Protein AF-A0A7C3EQV1-F1 (afdb_monomer)

Sequence (296 aa):
ASYGNNALTVLRRDPGSGRLTPEQLWLDENEGGSVSGLVRPTAVAASPDGRHVFVTSGGSSSLVHFRRDPHTGELAPGETFLDGGSPALALEGAIAVSVSPDGRDVYALAMNGVTHFRIGEDAALTFADVLAGPAVIGAGEAAGPTDITVVPQGSAVVLTRGGDDTVVLLERMPRTGSLRFVQSISTDEEEFATLAGAAAVAVEPSGRWVYVALQFGDGVAVLRRWPSCAADCNEDGSVTVDELVTAVNALLSDRPQPGCWQADRDGDNRITVDEVVFGVRMALFGCVEAANEPSL

Nearest PDB structures (foldseek):
  3hfq-assembly2_B  TM=8.446E-01  e=2.156E-09  Lactiplantibacillus plantarum
  6nau-assembly3_C  TM=4.970E-01  e=6.606E-11  Klebsiella pneumoniae subsp. pneumoniae
  1ri6-assembly1_A  TM=4.874E-01  e=6.250E-11  Escherichia coli
  8qca-assembly1_C  TM=6.267E-01  e=4.368E-07  Saccharomyces cerevisiae
  5lj5-assembly1_v  TM=2.809E-01  e=9.553E-04  Saccharomyces cerevisiae

pLDDT: mean 85.75, std 13.37, range [34.5, 98.62]

Foldseek 3Di:
DDQVQLKDWDWDADPPPRDTDTDDIAHDVVNVGDFHQSHRWAEWDAFLLRQKIWIAHQVQLKIWIWGADNVPRDTDGDDMDGAPDVVHFQSHRWHEKEAALVRFWIWIDHLFWTWIWGQDPVRDIGTQDTGGDCQGNHDDSQQAKAYKYQQLVNQKIWTHGQSQLKIWIWGADPPRRDIDTQHIDADDPDDDFGSHRQHYWDADNQNQWIWTDHPVRNDIDIDGDWPLAQQPQVPPQAQDPVSLVVLVVQQVVQARDNTGVSLVGRNPRHHDPVSSVVNVLCNVQNSRRSVPDDDD

Structure (mmCIF, N/CA/C/O backbone):
data_AF-A0A7C3EQV1-F1
#
_entry.id   AF-A0A7C3EQV1-F1
#
loop_
_atom_site.group_PDB
_atom_site.id
_atom_site.type_symbol
_atom_site.label_atom_id
_atom_site.label_alt_id
_atom_site.label_comp_id
_atom_s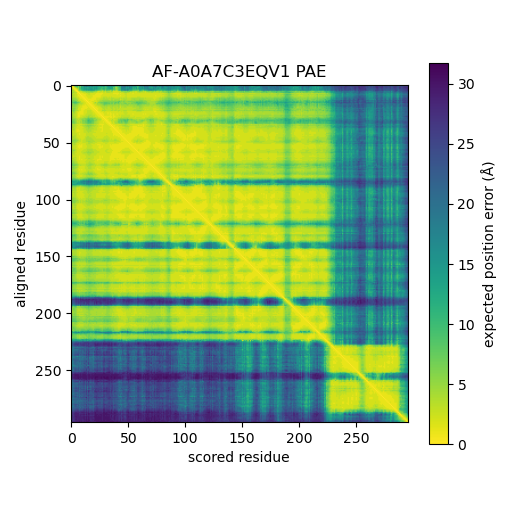ite.label_asym_id
_atom_site.label_entity_id
_atom_site.label_seq_id
_atom_site.pdbx_PDB_ins_code
_atom_site.Cartn_x
_atom_site.Cartn_y
_atom_site.Cartn_z
_atom_site.occupancy
_atom_site.B_iso_or_equiv
_atom_site.auth_seq_id
_atom_site.auth_comp_id
_atom_site.auth_asym_id
_atom_site.auth_atom_id
_atom_site.pdbx_PDB_model_num
ATOM 1 N N . ALA A 1 1 ? 7.267 -10.472 -7.082 1.00 55.03 1 ALA A N 1
ATOM 2 C CA . ALA A 1 1 ? 8.648 -9.959 -7.001 1.00 55.03 1 ALA A CA 1
ATOM 3 C C . ALA A 1 1 ? 9.584 -11.092 -6.591 1.00 55.03 1 ALA A C 1
ATOM 5 O O . ALA A 1 1 ? 9.212 -11.882 -5.732 1.00 55.03 1 ALA A O 1
ATOM 6 N N . SER A 1 2 ? 10.746 -11.229 -7.229 1.00 73.06 2 SER A N 1
ATOM 7 C CA . SER A 1 2 ? 11.767 -12.216 -6.870 1.00 73.06 2 SER A CA 1
ATOM 8 C C . SER A 1 2 ? 12.940 -11.499 -6.209 1.00 73.06 2 SER A C 1
ATOM 10 O O . SER A 1 2 ? 13.809 -10.959 -6.890 1.00 73.06 2 SER A O 1
ATOM 12 N N . TYR A 1 3 ? 12.943 -11.496 -4.875 1.00 57.81 3 TYR A N 1
ATOM 13 C CA . TYR A 1 3 ? 13.940 -10.809 -4.052 1.00 57.81 3 TYR A CA 1
ATOM 14 C C . TYR A 1 3 ? 15.387 -11.220 -4.382 1.00 57.81 3 TYR A C 1
ATOM 16 O O . TYR A 1 3 ? 16.270 -10.374 -4.428 1.00 57.81 3 TYR A O 1
ATOM 24 N N . GLY A 1 4 ? 15.628 -12.510 -4.645 1.00 64.88 4 GLY A N 1
ATOM 25 C CA . GLY A 1 4 ? 16.969 -13.045 -4.915 1.00 64.88 4 GLY A CA 1
ATOM 26 C C . GLY A 1 4 ? 17.469 -12.883 -6.353 1.00 64.88 4 GLY A C 1
ATOM 27 O O . GLY A 1 4 ? 18.655 -13.072 -6.582 1.00 64.88 4 GLY A O 1
ATOM 28 N N . ASN A 1 5 ? 16.591 -12.546 -7.306 1.00 75.12 5 ASN A N 1
ATOM 29 C CA . ASN A 1 5 ? 16.942 -12.415 -8.728 1.00 75.12 5 ASN A CA 1
ATOM 30 C C . ASN A 1 5 ? 16.783 -10.980 -9.255 1.00 75.12 5 ASN A C 1
ATOM 32 O O . ASN A 1 5 ? 16.834 -10.789 -10.465 1.00 75.12 5 ASN A O 1
ATOM 36 N N . ASN A 1 6 ? 16.529 -9.999 -8.376 1.00 90.12 6 ASN A N 1
ATOM 37 C CA . ASN A 1 6 ? 16.314 -8.593 -8.747 1.00 90.12 6 ASN A CA 1
ATOM 38 C C . ASN A 1 6 ? 15.297 -8.441 -9.898 1.00 90.12 6 ASN A C 1
ATOM 40 O O . ASN A 1 6 ? 15.573 -7.821 -10.925 1.00 90.12 6 ASN A O 1
ATOM 44 N N . ALA A 1 7 ? 14.140 -9.110 -9.760 1.00 91.94 7 ALA A N 1
ATOM 45 C CA . ALA A 1 7 ? 13.224 -9.321 -10.879 1.00 91.94 7 ALA A CA 1
ATOM 46 C C . ALA A 1 7 ? 11.732 -9.248 -10.531 1.00 91.94 7 ALA A C 1
ATOM 48 O O . ALA A 1 7 ? 11.290 -9.654 -9.449 1.00 91.94 7 ALA A O 1
ATOM 49 N N . LEU A 1 8 ? 10.924 -8.861 -11.519 1.00 94.88 8 LEU A N 1
ATOM 50 C CA . LEU A 1 8 ? 9.481 -9.087 -11.558 1.00 94.88 8 LEU A CA 1
ATOM 51 C C . LEU A 1 8 ? 9.157 -10.167 -12.599 1.00 94.88 8 LEU A C 1
ATOM 53 O O . LEU A 1 8 ? 9.404 -10.000 -13.791 1.00 94.88 8 LEU A O 1
ATOM 57 N N . THR A 1 9 ? 8.569 -11.276 -12.153 1.00 94.50 9 THR A N 1
ATOM 58 C CA . THR A 1 9 ? 8.083 -12.350 -13.031 1.00 94.50 9 THR A CA 1
ATOM 59 C C . THR A 1 9 ? 6.565 -12.289 -13.127 1.00 94.50 9 THR A C 1
ATOM 61 O O . THR A 1 9 ? 5.883 -12.302 -12.102 1.00 94.50 9 THR A O 1
ATOM 64 N N . VAL A 1 10 ? 6.042 -12.265 -14.351 1.00 94.56 10 VAL A N 1
ATOM 65 C CA . VAL A 1 10 ? 4.606 -12.333 -14.643 1.00 94.56 10 VAL A CA 1
ATOM 66 C C . VAL A 1 10 ? 4.248 -13.778 -14.964 1.00 94.56 10 VAL A C 1
ATOM 68 O O . VAL A 1 10 ? 4.883 -14.411 -15.810 1.00 94.56 10 VAL A O 1
ATOM 71 N N . LEU A 1 11 ? 3.244 -14.307 -14.266 1.00 94.12 11 LEU A N 1
ATOM 72 C CA . LEU A 1 11 ? 2.732 -15.659 -14.464 1.00 94.12 11 LEU A CA 1
ATOM 73 C C . LEU A 1 11 ? 1.289 -15.584 -14.965 1.00 94.12 11 LEU A C 1
ATOM 75 O O . LEU A 1 11 ? 0.434 -14.986 -14.312 1.00 94.12 11 LEU A O 1
ATOM 79 N N . ARG A 1 12 ? 0.996 -16.261 -16.074 1.00 92.94 12 ARG A N 1
ATOM 80 C CA . ARG A 1 12 ? -0.366 -16.442 -16.573 1.00 92.94 12 ARG A CA 1
ATOM 81 C C . ARG A 1 12 ? -1.047 -17.582 -15.836 1.00 92.94 12 ARG A C 1
ATOM 83 O O . ARG A 1 12 ? -0.487 -18.674 -15.747 1.00 92.94 12 ARG A O 1
ATOM 90 N N . ARG A 1 13 ? -2.272 -17.356 -15.360 1.00 94.31 13 ARG A N 1
ATOM 91 C CA . ARG A 1 13 ? -3.119 -18.391 -14.753 1.00 94.31 13 ARG A CA 1
ATOM 92 C C . ARG A 1 13 ? -4.109 -18.935 -15.776 1.00 94.31 13 ARG A C 1
ATOM 94 O O . ARG A 1 13 ? -4.916 -18.183 -16.312 1.00 94.31 13 ARG A O 1
ATOM 101 N N . ASP A 1 14 ? -4.092 -20.243 -16.007 1.00 93.00 14 ASP A N 1
ATOM 102 C CA . ASP A 1 14 ? -5.151 -20.911 -16.762 1.00 93.00 14 ASP A CA 1
ATOM 103 C C . ASP A 1 14 ? -6.477 -20.845 -15.975 1.00 93.00 14 ASP A C 1
ATOM 105 O O . ASP A 1 14 ? -6.508 -21.270 -14.814 1.00 93.00 14 ASP A O 1
ATOM 109 N N . PRO A 1 15 ? -7.572 -20.310 -16.542 1.00 91.94 15 PRO A N 1
ATOM 110 C CA . PRO A 1 15 ? -8.812 -20.121 -15.793 1.00 91.94 15 PRO A CA 1
ATOM 111 C C . PRO A 1 15 ? -9.521 -21.440 -15.460 1.00 91.94 15 PRO A C 1
ATOM 113 O O . PRO A 1 15 ? -10.199 -21.504 -14.438 1.00 91.94 15 PRO A O 1
ATOM 116 N N . GLY A 1 16 ? -9.350 -22.489 -16.274 1.00 95.94 16 GLY A N 1
ATOM 117 C CA . GLY A 1 16 ? -10.006 -23.781 -16.068 1.00 95.94 16 GLY A CA 1
ATOM 118 C C . GLY A 1 16 ? -9.276 -24.669 -15.063 1.00 95.94 16 GLY A C 1
ATOM 119 O O . GLY A 1 16 ? -9.904 -25.282 -14.204 1.00 95.94 16 GLY A O 1
ATOM 120 N N . SER A 1 17 ? -7.946 -24.730 -15.144 1.00 95.69 17 SER A N 1
ATOM 121 C CA . SER A 1 17 ? -7.121 -25.622 -14.327 1.00 95.69 17 SER A CA 1
ATOM 122 C C . SER A 1 17 ? -6.378 -24.916 -13.190 1.00 95.69 17 SER A C 1
ATOM 124 O O . SER A 1 17 ? -5.772 -25.586 -12.358 1.00 95.69 17 SER A O 1
ATOM 126 N N . GLY A 1 18 ? -6.313 -23.581 -13.193 1.00 94.50 18 GLY A N 1
ATOM 127 C CA . GLY A 1 18 ? -5.536 -22.788 -12.235 1.00 94.50 18 GLY A CA 1
ATOM 128 C C . GLY A 1 18 ? -4.015 -22.905 -12.376 1.00 94.50 18 GLY A C 1
ATOM 129 O O . GLY A 1 18 ? -3.291 -22.420 -11.509 1.00 94.50 18 GLY A O 1
ATOM 130 N N . ARG A 1 19 ? -3.509 -23.546 -13.441 1.00 95.81 19 ARG A N 1
ATOM 131 C CA . ARG A 1 19 ? -2.064 -23.741 -13.645 1.00 95.81 19 ARG A CA 1
ATOM 132 C C . ARG A 1 19 ? -1.397 -22.409 -13.973 1.00 95.81 19 ARG A C 1
ATOM 134 O O . ARG A 1 19 ? -1.947 -21.630 -14.745 1.00 95.81 19 ARG A O 1
ATOM 141 N N . LEU A 1 20 ? -0.209 -22.188 -13.417 1.00 95.94 20 LEU A N 1
ATOM 142 C CA . LEU A 1 20 ? 0.600 -20.998 -13.671 1.00 95.94 20 LEU A CA 1
ATOM 143 C C . LEU A 1 20 ? 1.686 -21.295 -14.709 1.00 95.94 20 LEU A C 1
ATOM 145 O O . LEU A 1 20 ? 2.367 -22.319 -14.617 1.00 95.94 20 LEU A O 1
ATOM 149 N N . THR A 1 21 ? 1.865 -20.397 -15.674 1.00 94.38 21 THR A N 1
ATOM 150 C CA . THR A 1 21 ? 2.957 -20.450 -16.659 1.00 94.38 21 THR A CA 1
ATOM 151 C C . THR A 1 21 ? 3.657 -19.098 -16.743 1.00 94.38 21 THR A C 1
ATOM 153 O O . THR A 1 21 ? 2.951 -18.095 -16.838 1.00 94.38 21 THR A O 1
ATOM 156 N N . PRO A 1 22 ? 5.000 -19.034 -16.743 1.00 93.38 22 PRO A N 1
ATOM 157 C CA . PRO A 1 22 ? 5.713 -17.777 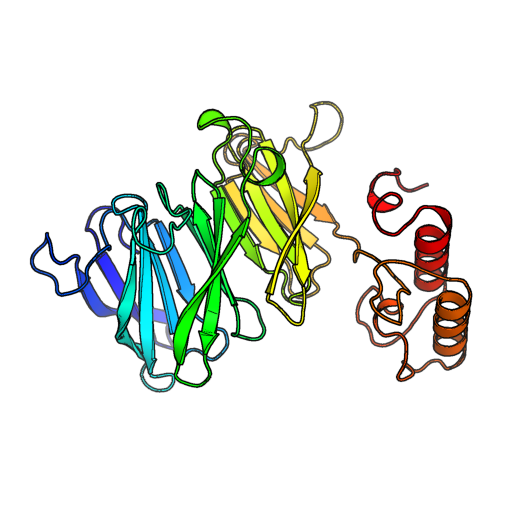-16.958 1.00 93.38 22 PRO A CA 1
ATOM 158 C C . PRO A 1 22 ? 5.341 -17.128 -18.292 1.00 93.38 22 PRO A C 1
ATOM 160 O O . PRO A 1 22 ? 5.230 -17.822 -19.301 1.00 93.38 22 PRO A O 1
ATOM 163 N N . GLU A 1 23 ? 5.151 -15.811 -18.277 1.00 94.38 23 GLU A 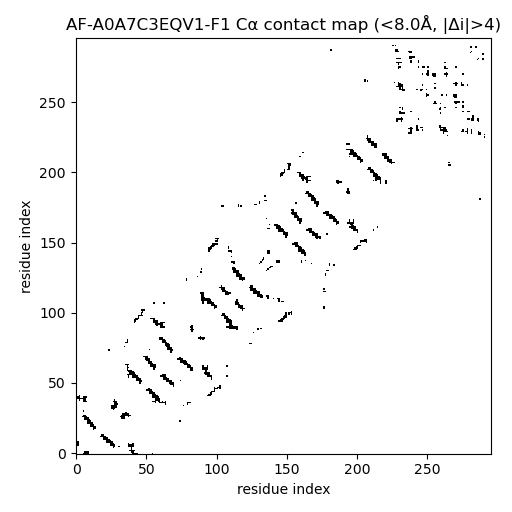N 1
ATOM 164 C CA . GLU A 1 23 ? 4.728 -15.015 -19.436 1.00 94.38 23 GLU A CA 1
ATOM 165 C C . GLU A 1 23 ? 5.689 -13.854 -19.718 1.00 94.38 23 GLU A C 1
ATOM 167 O O . GLU A 1 23 ? 6.107 -13.675 -20.858 1.00 94.38 23 GLU A O 1
ATOM 172 N N . GLN A 1 24 ? 6.122 -13.120 -18.686 1.00 95.19 24 GLN A N 1
ATOM 173 C CA . GLN A 1 24 ? 7.144 -12.074 -18.812 1.00 95.19 24 GLN A CA 1
ATOM 174 C C . GLN A 1 24 ? 8.146 -12.130 -17.655 1.00 95.19 24 GLN A C 1
ATOM 176 O O . GLN A 1 24 ? 7.829 -12.578 -16.549 1.00 95.19 24 GLN A O 1
ATOM 181 N N . LEU A 1 25 ? 9.357 -11.635 -17.909 1.00 94.44 25 LEU A N 1
ATOM 182 C CA . LEU A 1 25 ? 10.407 -11.445 -16.915 1.00 94.44 25 LEU A CA 1
ATOM 183 C C . LEU A 1 25 ? 11.027 -10.061 -17.109 1.00 94.44 25 LEU A C 1
ATOM 185 O O . LEU A 1 25 ? 11.555 -9.769 -18.178 1.00 94.44 25 LEU A O 1
ATOM 189 N N . TRP A 1 26 ? 10.988 -9.246 -16.061 1.00 95.69 26 TRP A N 1
ATOM 190 C CA . TRP A 1 26 ? 11.648 -7.946 -15.995 1.00 95.69 26 TRP A CA 1
ATOM 191 C C . TRP A 1 26 ? 12.783 -8.022 -14.982 1.00 95.69 26 TRP A C 1
ATOM 193 O O . TRP A 1 26 ? 12.541 -8.369 -13.827 1.00 95.69 26 TRP A O 1
ATOM 203 N N . LEU A 1 27 ? 14.002 -7.731 -15.430 1.00 94.69 27 LEU A N 1
ATOM 204 C CA . LEU A 1 27 ? 15.216 -7.728 -14.614 1.00 94.69 27 LEU A CA 1
ATOM 205 C C . LEU A 1 27 ? 15.675 -6.291 -14.360 1.00 94.69 27 LEU A C 1
ATOM 207 O O . LEU A 1 27 ? 15.436 -5.409 -15.194 1.00 94.69 27 LEU A O 1
ATOM 211 N N . ASP A 1 28 ? 16.368 -6.091 -13.242 1.00 95.25 28 ASP A N 1
ATOM 212 C CA . ASP A 1 28 ? 17.102 -4.857 -12.978 1.00 95.25 28 ASP A CA 1
ATOM 213 C C . ASP A 1 28 ? 18.170 -4.590 -14.056 1.00 95.25 28 ASP A C 1
ATOM 215 O O . ASP A 1 28 ? 18.795 -5.514 -14.585 1.00 95.25 28 ASP A O 1
ATOM 219 N N . GLU A 1 29 ? 18.393 -3.321 -14.385 1.00 92.81 29 GLU A N 1
ATOM 220 C CA . GLU A 1 29 ? 19.369 -2.891 -15.390 1.00 92.81 29 GLU A CA 1
ATOM 221 C C . GLU A 1 29 ? 20.805 -3.333 -15.067 1.00 92.81 29 GLU A C 1
ATOM 223 O O . GLU A 1 29 ? 21.567 -3.665 -15.978 1.00 92.81 29 GLU A O 1
ATOM 228 N N . ASN A 1 30 ? 21.164 -3.434 -13.782 1.00 89.50 30 ASN A N 1
ATOM 229 C CA . ASN A 1 30 ? 22.493 -3.882 -13.362 1.00 89.50 30 ASN A CA 1
ATOM 230 C C . ASN A 1 30 ? 22.704 -5.393 -13.559 1.00 89.50 30 ASN A C 1
ATOM 232 O O . ASN A 1 30 ? 23.842 -5.856 -13.576 1.00 89.50 30 ASN A O 1
ATOM 236 N N . GLU A 1 31 ? 21.623 -6.149 -13.767 1.00 88.38 31 GLU A N 1
ATOM 237 C CA . GLU A 1 31 ? 21.623 -7.584 -14.086 1.00 88.38 31 GLU A CA 1
ATOM 238 C C . GLU A 1 31 ? 21.415 -7.832 -15.596 1.00 88.38 31 GLU A C 1
ATOM 240 O O . GLU A 1 31 ? 21.035 -8.924 -16.023 1.00 88.38 31 GLU A O 1
ATOM 245 N N . GLY A 1 32 ? 21.631 -6.808 -16.434 1.00 87.50 32 GLY A N 1
ATOM 246 C CA . GLY A 1 32 ? 21.421 -6.878 -17.884 1.00 87.50 32 GLY A CA 1
ATOM 247 C C . GLY A 1 32 ? 19.954 -6.764 -18.314 1.00 87.50 32 GLY A C 1
ATOM 248 O O . GLY A 1 32 ? 19.624 -7.080 -19.459 1.00 87.50 32 GLY A O 1
ATOM 249 N N . GLY A 1 33 ? 19.075 -6.339 -17.403 1.00 90.44 33 GLY A N 1
ATOM 250 C CA . GLY A 1 33 ? 17.682 -6.016 -17.676 1.00 90.44 33 GLY A CA 1
ATOM 251 C C . GLY A 1 33 ? 17.472 -4.629 -18.278 1.00 90.44 33 GLY A C 1
ATOM 252 O O . GLY A 1 33 ? 18.402 -3.959 -18.719 1.00 90.44 33 GLY A O 1
ATOM 253 N N . SER A 1 34 ? 16.214 -4.193 -18.300 1.00 91.44 34 SER A N 1
ATOM 254 C CA . SER A 1 34 ? 15.802 -2.906 -18.881 1.00 91.44 34 SER A CA 1
ATOM 255 C C . SER A 1 34 ? 15.011 -2.031 -17.910 1.00 91.44 34 SER A C 1
ATOM 257 O O . SER A 1 34 ? 14.342 -1.095 -18.342 1.00 91.44 34 SER A O 1
ATOM 259 N N . VAL A 1 35 ? 14.999 -2.382 -16.625 1.00 95.00 35 VAL A N 1
ATOM 260 C CA . VAL A 1 35 ? 14.238 -1.668 -15.599 1.00 95.00 35 VAL A CA 1
ATOM 261 C C . VAL A 1 35 ? 15.203 -1.197 -14.530 1.00 95.00 35 VAL A C 1
ATOM 263 O O . VAL A 1 35 ? 15.935 -1.997 -13.965 1.00 95.00 35 VAL A O 1
ATOM 266 N N . SER A 1 36 ? 15.200 0.098 -14.244 1.00 94.06 36 SER A N 1
ATOM 267 C CA . SER A 1 36 ? 15.979 0.649 -13.138 1.00 94.06 36 SER A CA 1
ATOM 268 C C . SER A 1 36 ? 15.223 0.481 -11.819 1.00 94.06 36 SER A C 1
ATOM 270 O O . SER A 1 36 ? 13.996 0.628 -11.780 1.00 94.06 36 SER A O 1
ATOM 272 N N . GLY A 1 37 ? 15.949 0.216 -10.733 1.00 93.50 37 GLY A N 1
ATOM 273 C CA . GLY A 1 37 ? 15.411 0.240 -9.373 1.00 93.50 37 GLY A CA 1
ATOM 274 C C . GLY A 1 37 ? 14.706 -1.045 -8.934 1.00 93.50 37 GLY A C 1
ATOM 275 O O . GLY A 1 37 ? 13.835 -0.988 -8.069 1.00 93.50 37 GLY A O 1
ATOM 276 N N . LEU A 1 38 ? 15.046 -2.201 -9.503 1.00 95.25 38 LEU A N 1
ATOM 277 C CA . LEU A 1 38 ? 14.508 -3.514 -9.124 1.00 95.25 38 LEU A CA 1
ATOM 278 C C . LEU A 1 38 ? 15.480 -4.346 -8.272 1.00 95.25 38 LEU A C 1
ATOM 280 O O . LEU A 1 38 ? 15.361 -5.571 -8.229 1.00 95.25 38 LEU A O 1
ATOM 284 N N . VAL A 1 39 ? 16.427 -3.733 -7.555 1.00 95.06 39 VAL A N 1
ATOM 285 C CA . VAL A 1 39 ? 17.319 -4.489 -6.661 1.00 95.06 39 VAL A CA 1
ATOM 286 C C . VAL A 1 39 ? 16.580 -4.877 -5.380 1.00 95.06 39 VAL A C 1
ATOM 288 O O . VAL A 1 39 ? 16.146 -4.014 -4.615 1.00 95.06 39 VAL A O 1
ATOM 291 N N . ARG A 1 40 ? 16.487 -6.187 -5.111 1.00 94.81 40 ARG A N 1
ATOM 292 C CA . ARG A 1 40 ? 15.771 -6.782 -3.965 1.00 94.81 40 ARG A CA 1
ATOM 293 C C . ARG A 1 40 ? 14.317 -6.281 -3.856 1.00 94.81 40 ARG A C 1
ATOM 295 O O . ARG A 1 40 ? 13.977 -5.610 -2.877 1.00 94.81 40 ARG A O 1
ATOM 302 N N . PRO A 1 41 ? 13.450 -6.591 -4.838 1.00 96.50 41 PRO A N 1
ATOM 303 C CA . PRO A 1 41 ? 12.058 -6.161 -4.820 1.00 96.50 41 PRO A CA 1
ATOM 304 C C . PRO A 1 41 ? 11.307 -6.844 -3.665 1.00 96.50 41 PRO A C 1
ATOM 306 O O . PRO A 1 41 ? 11.464 -8.051 -3.452 1.00 96.50 41 PRO A O 1
ATOM 309 N N . THR A 1 42 ? 10.521 -6.073 -2.915 1.00 96.31 42 THR A N 1
ATOM 310 C CA . THR A 1 42 ? 9.914 -6.454 -1.626 1.00 96.31 42 THR A CA 1
ATOM 311 C C . THR A 1 42 ? 8.416 -6.723 -1.737 1.00 96.31 42 THR A C 1
ATOM 313 O O . THR A 1 42 ? 7.965 -7.779 -1.297 1.00 96.31 42 THR A O 1
ATOM 316 N N . ALA A 1 43 ? 7.658 -5.853 -2.408 1.00 97.19 43 ALA A N 1
ATOM 317 C CA . ALA A 1 43 ? 6.213 -6.006 -2.583 1.00 97.19 43 ALA A CA 1
ATOM 318 C C . ALA A 1 43 ? 5.757 -5.673 -4.008 1.00 97.19 43 ALA A C 1
ATOM 320 O O . ALA A 1 43 ? 6.488 -5.079 -4.801 1.00 97.19 43 ALA A O 1
ATOM 321 N N . VAL A 1 44 ? 4.539 -6.104 -4.349 1.00 97.69 44 VAL A N 1
ATOM 322 C CA . VAL A 1 44 ? 3.878 -5.784 -5.617 1.00 97.69 44 VAL A CA 1
ATOM 323 C C . VAL A 1 44 ? 2.395 -5.512 -5.380 1.00 97.69 44 VAL A C 1
ATOM 325 O O . VAL A 1 44 ? 1.738 -6.285 -4.689 1.00 97.69 44 VAL A O 1
ATOM 328 N N . ALA A 1 45 ? 1.862 -4.455 -5.990 1.00 97.69 45 ALA A N 1
ATOM 329 C CA . ALA A 1 45 ? 0.436 -4.138 -5.977 1.00 97.69 45 ALA A CA 1
ATOM 330 C C . ALA A 1 45 ? -0.052 -3.792 -7.386 1.00 97.69 45 ALA A C 1
ATOM 332 O O . ALA A 1 45 ? 0.682 -3.196 -8.170 1.00 97.69 45 ALA A O 1
ATOM 333 N N . ALA A 1 46 ? -1.290 -4.160 -7.709 1.00 96.81 46 ALA A N 1
ATOM 334 C CA . ALA A 1 46 ? -1.953 -3.756 -8.946 1.00 96.81 46 ALA A CA 1
ATOM 335 C C . ALA A 1 46 ? -3.039 -2.720 -8.641 1.00 96.81 46 ALA A C 1
ATOM 337 O O . ALA A 1 46 ? -3.675 -2.787 -7.589 1.00 96.81 46 ALA A O 1
ATOM 338 N N . SER A 1 47 ? -3.269 -1.782 -9.558 1.00 95.69 47 SER A N 1
ATOM 339 C CA . SER A 1 47 ? -4.398 -0.858 -9.444 1.00 95.69 47 SER A CA 1
ATOM 340 C C . SER A 1 47 ? -5.742 -1.583 -9.631 1.00 95.69 47 SER A C 1
ATOM 342 O O . SER A 1 47 ? -5.808 -2.572 -10.370 1.00 95.69 47 SER A O 1
ATOM 344 N N . PRO A 1 48 ? -6.837 -1.089 -9.019 1.00 93.94 48 PRO A N 1
ATOM 345 C CA . PRO A 1 48 ? -8.166 -1.702 -9.138 1.00 93.94 48 PRO A CA 1
ATOM 346 C C . PRO A 1 48 ? -8.695 -1.808 -10.575 1.00 93.94 48 PRO A C 1
ATOM 348 O O . PRO A 1 48 ? -9.406 -2.753 -10.910 1.00 93.94 48 PRO A O 1
ATOM 351 N N . ASP A 1 49 ? -8.327 -0.866 -11.443 1.00 93.12 49 ASP A N 1
ATOM 352 C CA . ASP A 1 49 ? -8.685 -0.874 -12.866 1.00 93.12 49 ASP A CA 1
ATOM 353 C C . ASP A 1 49 ? -7.849 -1.863 -13.708 1.00 93.12 49 ASP A C 1
ATOM 355 O O . ASP A 1 49 ? -8.089 -2.030 -14.906 1.00 93.12 49 ASP A O 1
ATOM 359 N N . GLY A 1 50 ? -6.864 -2.525 -13.091 1.00 93.88 50 GLY A N 1
ATOM 360 C CA . GLY A 1 50 ? -5.986 -3.502 -13.723 1.00 93.88 50 GLY A CA 1
ATOM 361 C C . GLY A 1 50 ? -4.989 -2.910 -14.720 1.00 93.88 50 GLY A C 1
ATOM 362 O O . GLY A 1 50 ? -4.422 -3.681 -15.503 1.00 93.88 50 GLY A O 1
ATOM 363 N N . ARG A 1 51 ? -4.787 -1.584 -14.713 1.00 94.81 51 ARG A N 1
ATOM 364 C CA . ARG A 1 51 ? -3.939 -0.853 -15.671 1.00 94.81 51 ARG A CA 1
ATOM 365 C C . ARG A 1 51 ? -2.542 -0.513 -15.171 1.00 94.81 51 ARG A C 1
ATOM 367 O O . ARG A 1 51 ? -1.696 -0.133 -15.977 1.00 94.81 51 ARG A O 1
ATOM 374 N N . HIS A 1 52 ? -2.280 -0.666 -13.881 1.00 95.94 52 HIS A N 1
ATOM 375 C CA . HIS A 1 52 ? -1.005 -0.316 -13.270 1.00 95.94 52 HIS A CA 1
ATOM 376 C C . HIS A 1 52 ? -0.522 -1.434 -12.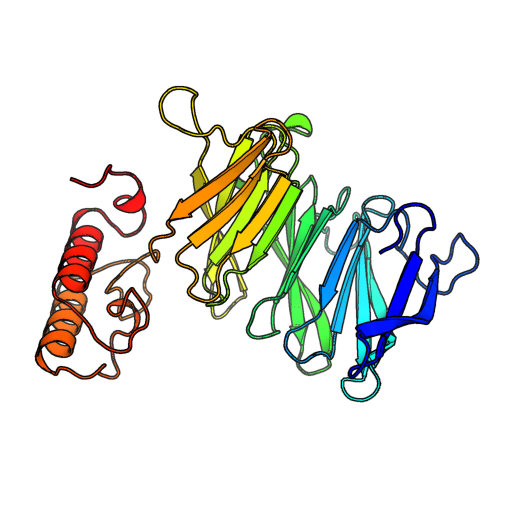352 1.00 95.94 52 HIS A C 1
ATOM 378 O O . HIS A 1 52 ? -1.318 -2.110 -11.698 1.00 95.94 52 HIS A O 1
ATOM 384 N N . VAL A 1 53 ? 0.794 -1.616 -12.294 1.00 97.38 53 VAL A N 1
ATOM 385 C CA . VAL A 1 53 ? 1.477 -2.475 -11.328 1.00 97.38 53 VAL A CA 1
ATOM 386 C C . VAL A 1 53 ? 2.624 -1.689 -10.710 1.00 97.38 53 VAL A C 1
ATOM 388 O O . VAL A 1 53 ? 3.412 -1.071 -11.417 1.00 97.38 53 VAL A O 1
ATOM 391 N N . PHE A 1 54 ? 2.727 -1.735 -9.390 1.00 98.00 54 PHE A N 1
ATOM 392 C CA . PHE A 1 54 ? 3.732 -1.033 -8.604 1.00 98.00 54 PHE A CA 1
ATOM 393 C C . PHE A 1 54 ? 4.581 -2.041 -7.847 1.00 98.00 54 PHE A C 1
ATOM 395 O O . PHE A 1 54 ? 4.049 -3.007 -7.301 1.00 98.00 54 PHE A O 1
ATOM 402 N N . VAL A 1 55 ? 5.891 -1.822 -7.812 1.00 98.19 55 VAL A N 1
ATOM 403 C CA . VAL A 1 55 ? 6.855 -2.683 -7.125 1.00 98.19 55 VAL A CA 1
ATOM 404 C C . VAL A 1 55 ? 7.732 -1.822 -6.237 1.00 98.19 55 VAL A C 1
ATOM 406 O O . VAL A 1 55 ? 8.395 -0.915 -6.730 1.00 98.19 55 VAL A O 1
ATOM 409 N N . THR A 1 56 ? 7.761 -2.107 -4.941 1.00 98.06 56 THR A N 1
ATOM 410 C CA . THR A 1 56 ? 8.778 -1.537 -4.051 1.00 98.06 56 THR A CA 1
ATOM 411 C C . THR A 1 56 ? 10.026 -2.396 -4.079 1.00 98.06 56 THR A C 1
ATOM 413 O O . THR A 1 56 ? 9.933 -3.625 -4.152 1.00 98.06 56 THR A O 1
ATOM 416 N N . SER A 1 57 ? 11.193 -1.762 -3.986 1.00 97.06 57 SER A N 1
ATOM 417 C CA . SER A 1 57 ? 12.459 -2.481 -3.874 1.00 97.06 57 SER A CA 1
ATOM 418 C C . SER A 1 57 ? 13.326 -1.904 -2.772 1.00 97.06 57 SER A C 1
ATOM 420 O O . SER A 1 57 ? 13.773 -0.761 -2.844 1.00 97.06 57 SER A O 1
ATOM 422 N N . GLY A 1 58 ? 13.603 -2.722 -1.758 1.00 95.19 58 GLY A N 1
ATOM 423 C CA . GLY A 1 58 ? 14.362 -2.289 -0.590 1.00 95.19 58 GLY A CA 1
ATOM 424 C C . GLY A 1 58 ? 15.860 -2.155 -0.857 1.00 95.19 58 GLY A C 1
ATOM 425 O O . GLY A 1 58 ? 16.533 -1.381 -0.191 1.00 95.19 58 GLY A O 1
ATOM 426 N N . GLY A 1 59 ? 16.406 -2.878 -1.840 1.00 94.31 59 GLY A N 1
ATOM 427 C CA . GLY A 1 59 ? 17.824 -2.770 -2.197 1.00 94.31 59 GLY A CA 1
ATOM 428 C C . GLY A 1 59 ? 18.159 -1.499 -2.976 1.00 94.31 59 GLY A C 1
ATOM 429 O O . GLY A 1 59 ? 19.254 -0.968 -2.818 1.00 94.31 59 GLY A O 1
ATOM 430 N N . SER A 1 60 ? 17.221 -1.012 -3.790 1.00 95.25 60 SER A N 1
ATOM 431 C CA . SER A 1 60 ? 17.345 0.250 -4.533 1.00 95.25 60 SER A CA 1
ATOM 432 C C . SER A 1 60 ? 16.675 1.440 -3.843 1.00 95.25 60 SER A C 1
ATOM 434 O O . SER A 1 60 ? 16.760 2.541 -4.380 1.00 95.25 60 SER A O 1
ATOM 436 N N . SER A 1 61 ? 15.993 1.232 -2.709 1.00 96.31 61 SER A N 1
ATOM 437 C CA . SER A 1 61 ? 15.147 2.238 -2.050 1.00 96.31 61 SER A CA 1
ATOM 438 C C . SER A 1 61 ? 14.200 2.923 -3.044 1.00 96.31 61 SER A C 1
ATOM 440 O O . SER A 1 61 ? 14.305 4.121 -3.309 1.00 96.31 61 SER A O 1
ATOM 442 N N . SER A 1 62 ? 13.329 2.137 -3.683 1.00 96.69 62 SER A N 1
ATOM 443 C CA . SER A 1 62 ? 12.598 2.575 -4.877 1.00 96.69 62 SER A CA 1
ATOM 444 C C . SER A 1 62 ? 11.131 2.147 -4.929 1.00 96.69 62 SER A C 1
ATOM 446 O O . SER A 1 62 ? 10.712 1.180 -4.286 1.00 96.69 62 SER A O 1
ATOM 448 N N . LEU A 1 63 ? 10.373 2.852 -5.774 1.00 97.56 63 LEU A N 1
ATOM 449 C CA . LEU A 1 63 ? 9.064 2.455 -6.289 1.00 97.56 63 LEU A CA 1
ATOM 450 C C . LEU A 1 63 ? 9.124 2.420 -7.824 1.00 97.56 63 LEU A C 1
ATOM 452 O O . LEU A 1 63 ? 9.353 3.443 -8.466 1.00 97.56 63 LEU A O 1
ATOM 456 N N . VAL A 1 64 ? 8.902 1.249 -8.412 1.00 96.75 64 VAL A N 1
ATOM 457 C CA . VAL A 1 64 ? 8.887 1.020 -9.863 1.00 96.75 64 VAL A CA 1
ATOM 458 C C . VAL A 1 64 ? 7.449 0.842 -10.337 1.00 96.75 64 VAL A C 1
ATOM 460 O O . VAL A 1 64 ? 6.722 -0.008 -9.820 1.00 96.75 64 VAL A O 1
ATOM 463 N N . HIS A 1 65 ? 7.044 1.615 -11.339 1.00 96.75 65 HIS A N 1
ATOM 464 C CA . HIS A 1 65 ? 5.734 1.535 -11.973 1.00 96.75 65 HIS A CA 1
ATOM 465 C C . HIS A 1 65 ? 5.815 0.797 -13.318 1.00 96.75 65 HIS A C 1
ATOM 467 O O . HIS A 1 65 ? 6.709 1.012 -14.136 1.00 96.75 65 HIS A O 1
ATOM 473 N N . PHE A 1 66 ? 4.832 -0.061 -13.563 1.00 96.44 66 PHE A N 1
ATOM 474 C CA . PHE A 1 66 ? 4.556 -0.692 -14.843 1.00 96.44 66 PHE A CA 1
ATOM 475 C C . PHE A 1 66 ? 3.133 -0.365 -15.275 1.00 96.44 66 PHE A C 1
ATOM 477 O O . PHE A 1 66 ? 2.183 -0.547 -14.513 1.00 96.44 66 PHE A O 1
ATOM 484 N N . ARG A 1 67 ? 2.976 0.004 -16.543 1.00 95.62 67 ARG A N 1
ATOM 485 C CA . ARG A 1 67 ? 1.668 0.004 -17.198 1.00 95.62 67 ARG A CA 1
ATOM 486 C C . ARG A 1 67 ? 1.296 -1.429 -17.538 1.00 95.62 67 ARG A C 1
ATOM 488 O O . ARG A 1 67 ? 2.147 -2.199 -17.976 1.00 95.62 67 ARG A O 1
ATOM 495 N N . ARG A 1 68 ? 0.029 -1.769 -17.366 1.00 95.38 68 ARG A N 1
ATOM 496 C CA . ARG A 1 68 ? -0.537 -3.083 -17.645 1.00 95.38 68 ARG A CA 1
ATOM 497 C C . ARG A 1 68 ? -1.645 -2.949 -18.676 1.00 95.38 68 ARG A C 1
ATOM 499 O O . ARG A 1 68 ? -2.558 -2.144 -18.512 1.00 95.38 68 ARG A O 1
ATOM 506 N N . ASP A 1 69 ? -1.595 -3.762 -19.720 1.00 94.50 69 ASP A N 1
ATOM 507 C CA . ASP A 1 69 ? -2.741 -3.915 -20.608 1.00 94.50 69 ASP A CA 1
ATOM 508 C C . ASP A 1 69 ? -3.845 -4.693 -19.859 1.00 94.50 69 ASP A C 1
ATOM 510 O O . ASP A 1 69 ? -3.611 -5.822 -19.418 1.00 94.50 69 ASP A O 1
ATOM 514 N N . PRO A 1 70 ? -5.052 -4.130 -19.670 1.00 91.12 70 PRO A N 1
ATOM 515 C CA . PRO A 1 70 ? -6.100 -4.797 -18.902 1.00 91.12 70 PRO A CA 1
ATOM 516 C C . PRO A 1 70 ? -6.699 -6.019 -19.621 1.00 91.12 70 PRO A C 1
ATOM 518 O O . PRO A 1 70 ? -7.305 -6.862 -18.960 1.00 91.12 70 PRO A O 1
ATOM 521 N N . HIS A 1 71 ? -6.526 -6.139 -20.941 1.00 90.44 71 HIS A N 1
ATOM 522 C CA . HIS A 1 71 ? -7.031 -7.247 -21.753 1.00 90.44 71 HIS A CA 1
ATOM 523 C C . HIS A 1 71 ? -6.035 -8.402 -21.831 1.00 90.44 71 HIS A C 1
ATOM 525 O O . HIS A 1 71 ? -6.437 -9.557 -21.698 1.00 90.44 71 HIS A O 1
ATOM 531 N N . THR A 1 72 ? -4.753 -8.109 -22.063 1.00 92.00 72 THR A N 1
ATOM 532 C CA . THR A 1 72 ? -3.718 -9.149 -22.215 1.00 92.00 72 THR A CA 1
ATOM 533 C C . THR A 1 72 ? -3.003 -9.449 -20.903 1.00 92.00 72 THR A C 1
ATOM 535 O O . THR A 1 72 ? -2.561 -10.570 -20.680 1.00 92.00 72 THR A O 1
ATOM 538 N N . GLY A 1 73 ? -2.932 -8.470 -20.001 1.00 92.38 73 GLY A N 1
ATOM 539 C CA . GLY A 1 73 ? -2.147 -8.535 -18.776 1.00 92.38 73 GLY A CA 1
ATOM 540 C C . GLY A 1 73 ? -0.663 -8.242 -18.960 1.00 92.38 73 GLY A C 1
ATOM 541 O O . GLY A 1 73 ? 0.065 -8.284 -17.967 1.00 92.38 73 GLY A O 1
ATOM 542 N N . GLU A 1 74 ? -0.229 -7.922 -20.181 1.00 95.31 74 GLU A N 1
ATOM 543 C CA . GLU A 1 74 ? 1.159 -7.581 -20.477 1.00 95.31 74 GLU A CA 1
ATOM 544 C C . GLU A 1 74 ? 1.576 -6.302 -19.752 1.00 95.31 74 GLU A C 1
ATOM 546 O O . GLU A 1 74 ? 0.851 -5.305 -19.730 1.00 95.31 74 GLU A O 1
ATOM 551 N N . LEU A 1 75 ? 2.770 -6.336 -19.168 1.00 96.88 75 LEU A N 1
ATOM 552 C CA . LEU A 1 75 ? 3.403 -5.198 -18.521 1.00 96.88 75 LEU A CA 1
ATOM 553 C C . LEU A 1 75 ? 4.347 -4.478 -19.482 1.00 96.88 75 LEU A C 1
ATOM 555 O O . LEU A 1 75 ? 5.046 -5.119 -20.267 1.00 96.88 75 LEU A O 1
ATOM 559 N N . ALA A 1 76 ? 4.416 -3.158 -19.349 1.00 95.00 76 ALA A N 1
ATOM 560 C CA . ALA A 1 76 ? 5.410 -2.290 -19.963 1.00 95.00 76 ALA A CA 1
ATOM 561 C C . ALA A 1 76 ? 5.986 -1.340 -18.895 1.00 95.00 76 ALA A C 1
ATOM 563 O O . ALA A 1 76 ? 5.202 -0.770 -18.129 1.00 95.00 76 ALA A O 1
ATOM 564 N N . PRO A 1 77 ? 7.315 -1.131 -18.831 1.00 94.25 77 PRO A N 1
ATOM 565 C CA . PRO A 1 77 ? 7.920 -0.228 -17.857 1.00 94.25 77 PRO A CA 1
ATOM 566 C C . PRO A 1 77 ? 7.359 1.194 -17.974 1.00 94.25 77 PRO A C 1
ATOM 568 O O . PRO A 1 77 ? 7.141 1.701 -19.082 1.00 94.25 77 PRO A O 1
ATOM 571 N N . GLY A 1 78 ? 7.097 1.802 -16.822 1.00 92.00 78 GLY A N 1
ATOM 572 C CA . GLY A 1 78 ? 6.754 3.209 -16.656 1.00 92.00 78 GLY A CA 1
ATOM 573 C C . GLY A 1 78 ? 7.869 3.941 -15.912 1.00 92.00 78 GLY A C 1
ATOM 574 O O . GLY A 1 78 ? 9.051 3.751 -16.194 1.00 92.00 78 GLY A O 1
ATOM 575 N N . GLU A 1 79 ? 7.480 4.797 -14.977 1.00 93.06 79 GLU A N 1
ATOM 576 C CA . GLU A 1 79 ? 8.379 5.589 -14.146 1.00 93.06 79 GLU A CA 1
ATOM 577 C C . GLU A 1 79 ? 9.023 4.760 -13.021 1.00 93.06 79 GLU A C 1
ATOM 579 O O . GLU A 1 79 ? 8.402 3.872 -12.435 1.00 93.06 79 GLU A O 1
ATOM 584 N N . THR A 1 80 ? 10.257 5.112 -12.661 1.00 94.62 80 THR A N 1
ATOM 585 C CA . THR A 1 80 ? 10.929 4.636 -11.444 1.00 94.62 80 THR A CA 1
ATOM 586 C C . THR A 1 80 ? 11.218 5.831 -10.547 1.00 94.62 80 THR A C 1
ATOM 588 O O . THR A 1 80 ? 11.771 6.835 -10.998 1.00 94.62 80 THR A O 1
ATOM 591 N N . PHE A 1 81 ? 10.894 5.698 -9.266 1.00 95.31 81 PHE A N 1
ATOM 592 C CA . PHE A 1 81 ? 11.178 6.677 -8.225 1.00 95.31 81 PHE A CA 1
ATOM 593 C C . PHE A 1 81 ? 12.219 6.103 -7.268 1.00 95.31 81 PHE A C 1
ATOM 595 O O . PHE A 1 81 ? 12.062 4.976 -6.801 1.00 95.31 81 PHE A O 1
ATOM 602 N N . LEU A 1 82 ? 13.279 6.864 -6.994 1.00 93.88 82 LEU A N 1
ATOM 603 C CA . LEU A 1 82 ? 14.398 6.469 -6.135 1.00 93.88 82 LEU A CA 1
ATOM 604 C C . LEU A 1 82 ? 14.503 7.417 -4.940 1.00 93.88 82 LEU A C 1
ATOM 606 O O . LEU A 1 82 ? 14.293 8.626 -5.082 1.00 93.88 82 LEU A O 1
ATOM 610 N N . ASP A 1 83 ? 14.875 6.875 -3.786 1.00 89.44 83 ASP A N 1
ATOM 611 C CA . ASP A 1 83 ?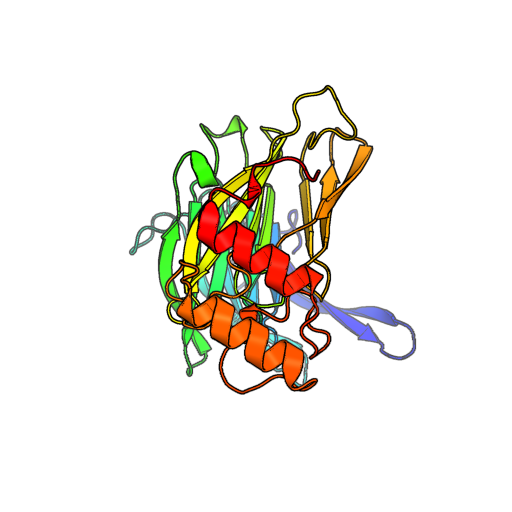 15.242 7.672 -2.622 1.00 89.44 83 ASP A CA 1
ATOM 612 C C . ASP A 1 83 ? 16.466 8.565 -2.908 1.00 89.44 83 ASP A C 1
ATOM 614 O O . ASP A 1 83 ? 17.332 8.231 -3.720 1.00 89.44 83 ASP A O 1
ATOM 618 N N . GLY A 1 84 ? 16.522 9.738 -2.276 1.00 77.94 84 GLY A N 1
ATOM 619 C CA . GLY A 1 84 ? 17.553 10.753 -2.541 1.00 77.94 84 GLY A CA 1
ATOM 620 C C . GLY A 1 84 ? 17.400 11.513 -3.869 1.00 77.94 84 GLY A C 1
ATOM 621 O O . GLY A 1 84 ? 18.269 12.315 -4.222 1.00 77.94 84 GLY A O 1
ATOM 622 N N . GLY A 1 85 ? 16.304 11.289 -4.602 1.00 73.50 85 GLY A N 1
ATOM 623 C CA . GLY A 1 85 ? 15.905 12.101 -5.749 1.00 73.50 85 GLY A CA 1
ATOM 624 C C . GLY A 1 85 ? 15.444 13.519 -5.376 1.00 73.50 85 GLY A C 1
ATOM 625 O O . GLY A 1 85 ? 15.502 13.952 -4.225 1.00 73.50 85 GLY A O 1
ATOM 626 N N . SER A 1 86 ? 14.972 14.260 -6.380 1.00 66.56 86 SER A N 1
ATOM 627 C CA . SER A 1 86 ? 14.251 15.524 -6.194 1.00 66.56 86 SER A CA 1
ATOM 628 C C . SER A 1 86 ? 12.858 15.379 -6.815 1.00 66.56 86 SER A C 1
ATOM 630 O O . SER A 1 86 ? 12.781 15.174 -8.030 1.00 66.56 86 SER A O 1
ATOM 632 N N . PRO A 1 87 ? 11.764 15.461 -6.033 1.00 79.19 87 PRO A N 1
ATOM 633 C CA . PRO A 1 87 ? 11.711 15.766 -4.598 1.00 79.19 87 PRO A CA 1
ATOM 634 C C . PRO A 1 87 ? 12.328 14.662 -3.727 1.00 79.19 87 PRO A C 1
ATOM 636 O O . PRO A 1 87 ? 12.460 13.524 -4.169 1.00 79.19 87 PRO A O 1
ATOM 639 N N . ALA A 1 88 ? 12.704 15.012 -2.493 1.00 83.94 88 ALA A N 1
ATOM 640 C CA . ALA A 1 88 ? 13.170 14.036 -1.513 1.00 83.94 88 ALA A CA 1
ATOM 641 C C . ALA A 1 88 ? 12.002 13.120 -1.126 1.00 83.94 88 ALA A C 1
ATOM 643 O O . ALA A 1 88 ? 11.004 13.582 -0.569 1.00 83.94 88 ALA A O 1
ATOM 644 N N . LEU A 1 89 ? 12.123 11.841 -1.467 1.00 92.31 89 LEU A N 1
ATOM 645 C CA . LEU A 1 89 ? 11.143 10.808 -1.148 1.00 92.31 89 LEU A CA 1
ATOM 646 C C . LEU A 1 89 ? 11.516 10.147 0.185 1.00 92.31 89 LEU A C 1
ATOM 648 O O . LEU A 1 89 ? 12.654 10.246 0.626 1.00 92.31 89 LEU A O 1
ATOM 652 N N . ALA A 1 90 ? 10.568 9.473 0.830 1.00 94.31 90 ALA A N 1
ATOM 653 C CA . ALA A 1 90 ? 10.844 8.602 1.971 1.00 94.31 90 ALA A CA 1
ATOM 654 C C . ALA A 1 90 ? 10.690 7.151 1.507 1.00 94.31 90 ALA A C 1
ATOM 656 O O . ALA A 1 90 ? 9.640 6.534 1.694 1.00 94.31 90 ALA A O 1
ATOM 657 N N . LEU A 1 91 ? 11.704 6.661 0.789 1.00 96.31 91 LEU A N 1
ATOM 658 C CA . LEU A 1 91 ? 11.721 5.322 0.188 1.00 96.31 91 LEU A CA 1
ATOM 659 C C . LEU A 1 91 ? 12.870 4.447 0.708 1.00 96.31 91 LEU A C 1
ATOM 661 O O . LEU A 1 91 ? 13.144 3.394 0.129 1.00 96.31 91 LEU A O 1
ATOM 665 N N . GLU A 1 92 ? 13.525 4.846 1.799 1.00 94.62 92 GLU A N 1
ATOM 666 C CA . GLU A 1 92 ? 14.666 4.119 2.355 1.00 94.62 92 GLU A CA 1
ATOM 667 C C . GLU A 1 92 ? 14.268 2.688 2.714 1.00 94.62 92 GLU A C 1
ATOM 669 O O . GLU A 1 92 ? 13.422 2.446 3.581 1.00 94.62 92 GLU A O 1
ATOM 674 N N . GLY A 1 93 ? 14.865 1.721 2.017 1.00 94.00 93 GLY A N 1
ATOM 675 C CA . GLY A 1 93 ? 14.564 0.316 2.241 1.00 94.00 93 GLY A CA 1
ATOM 676 C C . GLY A 1 93 ? 13.117 -0.071 1.926 1.00 94.00 93 GLY A C 1
ATOM 677 O O . GLY A 1 93 ? 12.637 -1.010 2.547 1.00 94.00 93 GLY A O 1
ATOM 678 N N . ALA A 1 94 ? 12.436 0.619 0.997 1.00 96.81 94 ALA A N 1
ATOM 679 C CA . ALA A 1 94 ? 11.028 0.418 0.620 1.00 96.81 94 ALA A CA 1
ATOM 680 C C . ALA A 1 94 ? 10.519 -1.037 0.751 1.00 96.81 94 ALA A C 1
ATOM 682 O O . ALA A 1 94 ? 11.094 -1.984 0.202 1.00 96.81 94 ALA A O 1
ATOM 683 N N . ILE A 1 95 ? 9.406 -1.207 1.466 1.00 96.25 95 ILE A N 1
ATOM 684 C CA . ILE A 1 95 ? 8.972 -2.483 2.059 1.00 96.25 95 ILE A CA 1
ATOM 685 C C . ILE A 1 95 ? 7.663 -2.968 1.456 1.00 96.25 95 ILE A C 1
ATOM 687 O O . ILE A 1 95 ? 7.586 -4.101 0.987 1.00 96.25 95 ILE A O 1
ATOM 691 N N . ALA A 1 96 ? 6.648 -2.110 1.460 1.00 97.94 96 ALA A N 1
ATOM 692 C CA . ALA A 1 96 ? 5.294 -2.466 1.067 1.00 97.94 96 ALA A CA 1
ATOM 693 C C . ALA A 1 96 ? 4.661 -1.354 0.232 1.00 97.94 96 ALA A C 1
ATOM 695 O O . ALA A 1 96 ? 5.066 -0.193 0.302 1.00 97.94 96 ALA A O 1
ATOM 696 N N . VAL A 1 97 ? 3.657 -1.708 -0.566 1.00 98.56 97 VAL A N 1
ATOM 697 C CA . VAL A 1 97 ? 2.909 -0.755 -1.386 1.00 98.56 97 VAL A CA 1
ATOM 698 C C . VAL A 1 97 ? 1.431 -1.100 -1.391 1.00 98.56 97 VAL A C 1
ATOM 700 O O . VAL A 1 97 ? 1.061 -2.264 -1.535 1.00 98.56 97 VAL A O 1
ATOM 703 N N . SER A 1 98 ? 0.585 -0.079 -1.279 1.00 98.38 98 SER A N 1
ATOM 704 C CA . SER A 1 98 ? -0.865 -0.223 -1.367 1.00 98.38 98 SER A CA 1
ATOM 705 C C . SER A 1 98 ? -1.465 0.844 -2.277 1.00 98.38 98 SER A C 1
ATOM 707 O O . SER A 1 98 ? -1.025 1.994 -2.271 1.00 98.38 98 SER A O 1
ATOM 709 N N . VAL A 1 99 ? -2.461 0.456 -3.073 1.00 98.06 99 VAL A N 1
ATOM 710 C CA . VAL A 1 99 ? -3.179 1.344 -3.998 1.00 98.06 99 VAL A CA 1
ATOM 711 C C . VAL A 1 99 ? -4.575 1.588 -3.445 1.00 98.06 99 VAL A C 1
ATOM 713 O O . VAL A 1 99 ? -5.231 0.657 -2.974 1.00 98.06 99 VAL A O 1
ATOM 716 N N . SER A 1 100 ? -5.041 2.831 -3.497 1.00 95.62 100 SER A N 1
ATOM 717 C CA . SER A 1 100 ? -6.380 3.177 -3.042 1.00 95.62 100 SER A CA 1
ATOM 718 C C . SER A 1 100 ? -7.468 2.497 -3.895 1.00 95.62 100 SER A C 1
ATOM 720 O O . SER A 1 100 ? -7.287 2.306 -5.101 1.00 95.62 100 SER A O 1
ATOM 722 N N . PRO A 1 101 ? -8.635 2.162 -3.310 1.00 91.88 101 PRO A N 1
ATOM 723 C CA . PRO A 1 101 ? -9.744 1.520 -4.028 1.00 91.88 101 PRO A CA 1
ATOM 724 C C . PRO A 1 101 ? -10.299 2.334 -5.206 1.00 91.88 101 PRO A C 1
ATOM 726 O O . PRO A 1 101 ? -10.806 1.764 -6.169 1.00 91.88 101 PRO A O 1
ATOM 729 N N . ASP A 1 102 ? -10.188 3.664 -5.145 1.00 88.81 102 ASP A N 1
ATOM 730 C CA . ASP A 1 102 ? -10.561 4.577 -6.233 1.00 88.81 102 ASP A CA 1
ATOM 731 C C . ASP A 1 102 ? -9.523 4.624 -7.374 1.00 88.81 102 ASP A C 1
ATOM 733 O O . ASP A 1 102 ? -9.767 5.272 -8.391 1.00 88.81 102 ASP A O 1
ATOM 737 N N . GLY A 1 103 ? -8.378 3.947 -7.218 1.00 92.56 103 GLY A N 1
ATOM 738 C CA . GLY A 1 103 ? -7.295 3.891 -8.196 1.00 92.56 103 GLY A CA 1
ATOM 739 C C . GLY A 1 103 ? -6.543 5.208 -8.385 1.00 92.56 103 GLY A C 1
ATOM 740 O O . GLY A 1 103 ? -5.875 5.366 -9.402 1.00 92.56 103 GLY A O 1
ATOM 741 N N . ARG A 1 104 ? -6.664 6.164 -7.455 1.00 93.44 104 ARG A N 1
ATOM 742 C CA . ARG A 1 104 ? -6.082 7.510 -7.594 1.00 93.44 104 ARG A CA 1
ATOM 743 C C . ARG A 1 104 ? -4.793 7.722 -6.826 1.00 93.44 104 ARG A C 1
ATOM 745 O O . ARG A 1 104 ? -4.049 8.630 -7.178 1.00 93.44 104 ARG A O 1
ATOM 752 N N . ASP A 1 105 ? -4.532 6.935 -5.791 1.00 97.00 105 ASP A N 1
ATOM 753 C CA . ASP A 1 105 ? -3.429 7.169 -4.869 1.00 97.00 105 ASP A CA 1
ATOM 754 C C . ASP A 1 105 ? -2.661 5.873 -4.577 1.00 97.00 105 ASP A C 1
ATOM 756 O O . ASP A 1 105 ? -3.233 4.787 -4.474 1.00 97.00 105 ASP A O 1
ATOM 760 N N . VAL A 1 106 ? -1.342 5.994 -4.449 1.00 98.19 106 VAL A N 1
ATOM 761 C CA . VAL A 1 106 ? -0.414 4.898 -4.153 1.00 98.19 106 VAL A CA 1
ATOM 762 C C . VAL A 1 106 ? 0.415 5.285 -2.939 1.00 98.19 106 VAL A C 1
ATOM 764 O O . VAL A 1 106 ? 0.984 6.375 -2.897 1.00 98.19 106 VAL A O 1
ATOM 767 N N . TYR A 1 107 ? 0.508 4.381 -1.971 1.00 98.62 107 TYR A N 1
ATOM 768 C CA . TYR A 1 107 ? 1.280 4.565 -0.747 1.00 98.62 107 TYR A CA 1
ATOM 769 C C . TYR A 1 107 ? 2.410 3.553 -0.708 1.00 98.62 107 TYR A C 1
ATOM 771 O O . TYR A 1 107 ? 2.156 2.351 -0.632 1.00 98.62 107 TYR A O 1
ATOM 779 N N . ALA A 1 108 ? 3.647 4.038 -0.763 1.00 98.38 108 ALA A N 1
ATOM 780 C CA . ALA A 1 108 ? 4.841 3.228 -0.580 1.00 98.38 108 ALA A CA 1
ATOM 781 C C . ALA A 1 108 ? 5.342 3.387 0.859 1.00 98.38 108 ALA A C 1
ATOM 783 O O . ALA A 1 108 ? 5.667 4.493 1.288 1.00 98.38 108 ALA A O 1
ATOM 784 N N . LEU A 1 109 ? 5.387 2.282 1.599 1.00 97.94 109 LEU A N 1
ATOM 785 C CA . LEU A 1 109 ? 5.907 2.207 2.959 1.00 97.94 109 LEU A CA 1
ATOM 786 C C . LEU A 1 109 ? 7.406 1.908 2.931 1.00 97.94 109 LEU A C 1
ATOM 788 O O . LEU A 1 109 ? 7.846 0.979 2.250 1.00 97.94 109 LEU A O 1
ATOM 792 N N . ALA A 1 110 ? 8.172 2.656 3.713 1.00 96.19 110 ALA A N 1
ATOM 793 C CA . ALA A 1 110 ? 9.614 2.530 3.854 1.00 96.19 110 ALA A CA 1
ATOM 794 C C . ALA A 1 110 ? 10.040 2.713 5.318 1.00 96.19 110 ALA A C 1
ATOM 796 O O . ALA A 1 110 ? 9.223 3.040 6.181 1.00 96.19 110 ALA A O 1
ATOM 797 N N . MET A 1 111 ? 11.330 2.528 5.607 1.00 92.88 111 MET A N 1
ATOM 798 C CA . MET A 1 111 ? 11.873 2.663 6.966 1.00 92.88 111 MET A CA 1
ATOM 799 C C . MET A 1 111 ? 11.793 4.095 7.496 1.00 92.88 111 MET A C 1
ATOM 801 O O . MET A 1 111 ? 11.700 4.300 8.703 1.00 92.88 111 MET A O 1
ATOM 805 N N . ASN A 1 112 ? 11.797 5.080 6.599 1.00 92.69 112 ASN A N 1
ATOM 806 C CA . ASN A 1 112 ? 11.821 6.498 6.937 1.00 92.69 112 ASN A CA 1
ATOM 807 C C . ASN A 1 112 ? 10.490 7.234 6.678 1.00 92.69 112 ASN A C 1
ATOM 809 O O . ASN A 1 112 ? 10.394 8.424 6.983 1.00 92.69 112 ASN A O 1
ATOM 813 N N . GLY A 1 113 ? 9.446 6.559 6.180 1.00 94.75 113 GLY A N 1
ATOM 814 C CA . GLY A 1 113 ? 8.121 7.161 6.015 1.00 94.75 113 GLY A CA 1
ATOM 815 C C . GLY A 1 113 ? 7.165 6.390 5.106 1.00 94.75 113 GLY A C 1
ATOM 816 O O . GLY A 1 113 ? 7.460 5.301 4.617 1.00 94.75 113 GLY A O 1
ATOM 817 N N . VAL A 1 114 ? 6.002 6.996 4.875 1.00 97.69 114 VAL A N 1
ATOM 818 C CA . VAL A 1 114 ? 5.047 6.624 3.830 1.00 97.69 114 VAL A CA 1
ATOM 819 C C . VAL A 1 114 ? 5.096 7.704 2.757 1.00 97.69 114 VAL A C 1
ATOM 821 O O . VAL A 1 114 ? 4.734 8.852 3.014 1.00 97.69 114 VAL A O 1
ATOM 824 N N . THR A 1 115 ? 5.538 7.342 1.556 1.00 98.00 115 THR A N 1
ATOM 825 C CA . THR A 1 115 ? 5.518 8.240 0.396 1.00 98.00 115 THR A CA 1
ATOM 826 C C . THR A 1 115 ? 4.204 8.064 -0.361 1.00 98.00 115 THR A C 1
ATOM 828 O O . THR A 1 115 ? 3.857 6.948 -0.757 1.00 98.00 115 THR A O 1
ATOM 831 N N . HIS A 1 116 ? 3.480 9.162 -0.573 1.00 98.06 116 HIS A N 1
ATOM 832 C CA . HIS A 1 116 ? 2.213 9.198 -1.297 1.00 98.06 116 HIS A CA 1
ATOM 833 C C . HIS A 1 116 ? 2.419 9.723 -2.720 1.00 98.06 116 HIS A C 1
ATOM 835 O O . HIS A 1 116 ? 3.018 10.777 -2.950 1.00 98.06 116 HIS A O 1
ATOM 841 N N . PHE A 1 117 ? 1.885 8.983 -3.686 1.00 97.62 117 PHE A N 1
ATOM 842 C CA . PHE A 1 117 ? 1.817 9.376 -5.085 1.00 97.62 117 PHE A CA 1
ATOM 843 C C . PHE A 1 117 ? 0.370 9.417 -5.573 1.00 97.62 117 PHE A C 1
ATOM 845 O O . PHE A 1 117 ? -0.449 8.608 -5.136 1.00 97.62 117 PHE A O 1
ATOM 852 N N . ARG A 1 118 ? 0.072 10.293 -6.537 1.00 96.00 118 ARG A N 1
ATOM 853 C CA . ARG A 1 118 ? -1.207 10.305 -7.260 1.00 96.00 118 ARG A CA 1
ATOM 854 C C . ARG A 1 118 ? -1.045 9.760 -8.667 1.00 96.00 118 ARG A C 1
ATOM 856 O O . ARG A 1 118 ? -0.070 10.076 -9.350 1.00 96.00 118 ARG A O 1
ATOM 863 N N . ILE A 1 119 ? -2.035 8.999 -9.107 1.00 94.50 119 ILE A N 1
ATOM 864 C CA . ILE A 1 119 ? -2.167 8.520 -10.479 1.00 94.50 119 ILE A CA 1
ATOM 865 C C . ILE A 1 119 ? -2.987 9.561 -11.249 1.00 94.50 119 ILE A C 1
ATOM 867 O O . ILE A 1 119 ? -4.152 9.811 -10.933 1.00 94.50 119 ILE A O 1
ATOM 871 N N . GLY A 1 120 ? -2.354 10.209 -12.226 1.00 88.50 120 GLY A N 1
ATOM 872 C CA . GLY A 1 120 ? -2.988 11.178 -13.115 1.00 88.50 120 GLY A CA 1
ATOM 873 C C . GLY A 1 120 ? -3.919 10.523 -14.138 1.00 88.50 120 GLY A C 1
ATOM 874 O O . GLY A 1 120 ? -3.848 9.323 -14.400 1.00 88.50 120 GLY A O 1
ATOM 875 N N . GLU A 1 121 ? -4.785 11.325 -14.764 1.00 85.25 121 GLU A N 1
ATOM 876 C CA . GLU A 1 121 ? -5.672 10.856 -15.847 1.00 85.25 121 GLU A CA 1
ATOM 877 C C . GLU A 1 121 ? -4.898 10.337 -17.071 1.00 85.25 121 GLU A C 1
ATOM 879 O O . GLU A 1 121 ? -5.385 9.493 -17.821 1.00 85.25 121 GLU A O 1
ATOM 884 N N . ASP A 1 122 ? -3.678 10.831 -17.261 1.00 82.88 122 ASP A N 1
ATOM 885 C CA . ASP A 1 122 ? -2.724 10.413 -18.285 1.00 82.88 122 ASP A CA 1
ATOM 886 C C . ASP A 1 122 ? -1.930 9.156 -17.898 1.00 82.88 122 ASP A C 1
ATOM 888 O O . ASP A 1 122 ? -0.995 8.782 -18.609 1.00 82.88 122 ASP A O 1
ATOM 892 N N . ALA A 1 123 ? -2.314 8.491 -16.802 1.00 81.00 123 ALA A N 1
ATOM 893 C CA . ALA A 1 123 ? -1.628 7.345 -16.215 1.00 81.00 123 ALA A CA 1
ATOM 894 C C . ALA A 1 123 ? -0.221 7.660 -15.663 1.00 81.00 123 ALA A C 1
ATOM 896 O O . ALA A 1 123 ? 0.491 6.725 -15.286 1.00 81.00 123 ALA A O 1
ATOM 897 N N . ALA A 1 124 ? 0.172 8.938 -15.581 1.00 88.00 124 ALA A N 1
ATOM 898 C CA . ALA A 1 124 ? 1.441 9.341 -14.989 1.00 88.00 124 ALA A CA 1
ATOM 899 C C . ALA A 1 124 ? 1.356 9.315 -13.460 1.00 88.00 124 ALA A C 1
ATOM 901 O O . ALA A 1 124 ? 0.376 9.766 -12.860 1.00 88.00 124 ALA A O 1
ATOM 902 N N . LEU A 1 125 ? 2.408 8.812 -12.815 1.00 92.25 125 LEU A N 1
ATOM 903 C CA . LEU A 1 125 ? 2.521 8.844 -11.363 1.00 92.25 125 LEU A CA 1
ATOM 904 C C . LEU A 1 125 ? 3.207 10.146 -10.932 1.00 92.25 125 LEU A C 1
ATOM 906 O O . LEU A 1 125 ? 4.291 10.472 -11.413 1.00 92.25 125 LEU A O 1
ATOM 910 N N . THR A 1 126 ? 2.596 10.897 -10.018 1.00 92.44 126 THR A N 1
ATOM 911 C CA . THR A 1 126 ? 3.165 12.150 -9.499 1.00 92.44 126 THR A CA 1
ATOM 912 C C . THR A 1 126 ? 3.328 12.087 -7.989 1.00 92.44 126 THR A C 1
ATOM 914 O O . THR A 1 126 ? 2.450 11.605 -7.278 1.00 92.44 126 THR A O 1
ATOM 917 N N . PHE A 1 127 ? 4.471 12.557 -7.490 1.00 95.19 127 PHE A N 1
ATOM 918 C CA . PHE A 1 127 ? 4.699 12.702 -6.053 1.00 95.19 127 PHE A CA 1
ATOM 919 C C . PHE A 1 127 ? 3.713 13.716 -5.460 1.00 95.19 127 PHE A C 1
ATOM 921 O O . PHE A 1 127 ? 3.545 14.802 -6.022 1.00 95.19 127 PHE A O 1
ATOM 928 N N . ALA A 1 128 ? 3.096 13.370 -4.330 1.00 95.75 128 ALA A N 1
ATOM 929 C CA . ALA A 1 128 ? 2.152 14.229 -3.625 1.00 95.75 128 ALA A CA 1
ATOM 930 C C . ALA A 1 128 ? 2.742 14.756 -2.313 1.00 95.75 128 ALA A C 1
ATOM 932 O O . ALA A 1 128 ? 2.993 15.956 -2.188 1.00 95.75 128 ALA A O 1
ATOM 933 N N . ASP A 1 129 ? 2.973 13.863 -1.351 1.00 96.25 129 ASP A N 1
ATOM 934 C CA . ASP A 1 129 ? 3.507 14.193 -0.036 1.00 96.25 129 ASP A CA 1
ATOM 935 C C . ASP A 1 129 ? 4.206 12.987 0.628 1.00 96.25 129 ASP A C 1
ATOM 937 O O . ASP A 1 129 ? 4.298 11.887 0.072 1.00 96.25 129 ASP A O 1
ATOM 941 N N . VAL A 1 130 ? 4.777 13.234 1.809 1.00 96.25 130 VAL A N 1
ATOM 942 C CA . VAL A 1 130 ? 5.366 12.218 2.685 1.00 96.25 130 VAL A CA 1
ATOM 943 C C . VAL A 1 130 ? 4.751 12.361 4.070 1.00 96.25 130 VAL A C 1
ATOM 945 O O . VAL A 1 130 ? 4.774 13.450 4.650 1.00 96.25 130 VAL A O 1
ATOM 948 N N . LEU A 1 131 ? 4.299 11.245 4.639 1.00 96.31 131 LEU A N 1
ATOM 949 C CA . LEU A 1 131 ? 3.979 11.137 6.057 1.00 96.31 131 LEU A CA 1
ATOM 950 C C . LEU A 1 131 ? 5.087 10.353 6.771 1.00 96.31 131 LEU A C 1
ATOM 952 O O . LEU A 1 131 ? 5.300 9.173 6.507 1.00 96.31 131 LEU A O 1
ATOM 956 N N . ALA A 1 132 ? 5.780 11.003 7.702 1.00 92.88 132 ALA A N 1
ATOM 957 C CA . ALA A 1 132 ? 6.882 10.418 8.463 1.00 92.88 132 ALA A CA 1
ATOM 958 C C . ALA A 1 132 ? 6.794 10.785 9.952 1.00 92.88 132 ALA A C 1
ATOM 960 O O . ALA A 1 132 ? 5.935 11.560 10.375 1.00 92.88 132 ALA A O 1
ATOM 961 N N . GLY A 1 133 ? 7.717 10.240 10.744 1.00 90.25 133 GLY A N 1
ATOM 962 C CA . GLY A 1 133 ? 7.863 10.542 12.165 1.00 90.25 133 GLY A CA 1
ATOM 963 C C . GLY A 1 133 ? 7.562 9.352 13.079 1.00 90.25 133 GLY A C 1
ATOM 964 O O . GLY A 1 133 ? 6.992 8.347 12.647 1.00 90.25 133 GLY A O 1
ATOM 965 N N . PRO A 1 134 ? 7.930 9.460 14.366 1.00 88.25 134 PRO A N 1
ATOM 966 C CA . PRO A 1 134 ? 7.962 8.320 15.280 1.00 88.25 134 PRO A CA 1
ATOM 967 C C . PRO A 1 134 ? 6.588 7.699 15.546 1.00 88.25 134 PRO A C 1
ATOM 969 O O . PRO A 1 134 ? 6.513 6.510 15.816 1.00 88.25 134 PRO A O 1
ATOM 972 N N . ALA A 1 135 ? 5.499 8.462 15.419 1.00 88.38 135 ALA A N 1
ATOM 973 C CA . ALA A 1 135 ? 4.145 7.926 15.562 1.00 88.38 135 ALA A CA 1
ATOM 974 C C . ALA A 1 135 ? 3.737 6.994 14.403 1.00 88.38 135 ALA A C 1
ATOM 976 O O . ALA A 1 135 ? 2.874 6.141 14.572 1.00 88.38 135 ALA A O 1
ATOM 977 N N . VAL A 1 136 ? 4.342 7.160 13.221 1.00 91.56 136 VAL A N 1
ATOM 978 C CA . VAL A 1 136 ? 3.956 6.439 11.998 1.00 91.56 136 VAL A CA 1
ATOM 979 C C . VAL A 1 136 ? 4.904 5.282 11.720 1.00 91.56 136 VAL A C 1
ATOM 981 O O . VAL A 1 136 ? 4.445 4.183 11.441 1.00 91.56 136 VAL A O 1
ATOM 984 N N . ILE A 1 137 ? 6.214 5.519 11.814 1.00 90.94 137 ILE A N 1
ATOM 985 C CA . ILE A 1 137 ? 7.253 4.523 11.498 1.00 90.94 137 ILE A CA 1
ATOM 986 C C . ILE A 1 137 ? 7.983 3.977 12.731 1.00 90.94 137 ILE A C 1
ATOM 988 O O . ILE A 1 137 ? 8.710 2.996 12.628 1.00 90.94 137 ILE A O 1
ATOM 992 N N . GLY A 1 138 ? 7.765 4.566 13.908 1.00 85.62 138 GLY A N 1
ATOM 993 C CA . GLY A 1 138 ? 8.466 4.212 15.140 1.00 85.62 138 GLY A CA 1
ATOM 994 C C . GLY A 1 138 ? 9.733 4.994 15.424 1.00 85.62 138 GLY A C 1
ATOM 995 O O . GLY A 1 138 ? 10.259 5.734 14.592 1.00 85.62 138 GLY A O 1
ATOM 996 N N . ALA A 1 139 ? 10.205 4.853 16.661 1.00 75.25 139 ALA A N 1
ATOM 997 C CA . ALA A 1 139 ? 11.450 5.455 17.102 1.00 75.25 139 ALA A CA 1
ATOM 998 C C . ALA A 1 139 ? 12.634 4.552 16.720 1.00 75.25 139 ALA A C 1
ATOM 1000 O O . ALA A 1 139 ? 12.928 3.569 17.395 1.00 75.25 139 ALA A O 1
ATOM 1001 N N . GLY A 1 140 ? 13.337 4.935 15.654 1.00 67.06 140 GLY A N 1
ATOM 1002 C CA . GLY A 1 140 ? 14.547 4.259 15.188 1.00 67.06 140 GLY A CA 1
ATOM 1003 C C . GLY A 1 140 ? 14.281 3.015 14.338 1.00 67.06 140 GLY A C 1
ATOM 1004 O O . GLY A 1 140 ? 13.157 2.539 14.213 1.00 67.06 140 GLY A O 1
ATOM 1005 N N . GLU A 1 141 ? 15.353 2.479 13.754 1.00 62.97 141 GLU A N 1
ATOM 1006 C CA . GLU A 1 141 ? 15.302 1.355 12.804 1.00 62.97 141 GLU A CA 1
ATOM 1007 C C . GLU A 1 141 ? 14.730 0.064 13.414 1.00 62.97 141 GLU A C 1
ATOM 1009 O O . GLU A 1 141 ? 14.201 -0.782 12.698 1.00 62.97 141 GLU A O 1
ATOM 1014 N N . ALA A 1 142 ? 14.797 -0.080 14.741 1.00 60.69 142 ALA A N 1
ATOM 1015 C CA . ALA A 1 142 ? 14.375 -1.283 15.451 1.00 60.69 142 ALA A CA 1
ATOM 1016 C C . ALA A 1 142 ? 12.853 -1.496 15.488 1.00 60.69 142 ALA A C 1
ATOM 1018 O O . ALA A 1 142 ? 12.446 -2.618 15.748 1.00 60.69 142 ALA A O 1
ATOM 1019 N N . ALA A 1 143 ? 12.026 -0.472 15.229 1.00 65.81 143 ALA A N 1
ATOM 1020 C CA . ALA A 1 143 ? 10.562 -0.608 15.208 1.00 65.81 143 ALA A CA 1
ATOM 1021 C C . ALA A 1 143 ? 10.029 -1.185 13.883 1.00 65.81 143 ALA A C 1
ATOM 1023 O O . ALA A 1 143 ? 8.985 -1.831 13.872 1.00 65.81 143 ALA A O 1
ATOM 1024 N N . GLY A 1 144 ? 10.758 -0.958 12.783 1.00 83.69 144 GLY A N 1
ATOM 1025 C CA . GLY A 1 144 ? 10.564 -1.539 11.453 1.00 83.69 144 GLY A CA 1
ATOM 1026 C C . GLY A 1 144 ? 9.113 -1.736 10.980 1.00 83.69 144 GLY A C 1
ATOM 1027 O O . GLY A 1 144 ? 8.549 -2.803 11.238 1.00 83.69 144 GLY A O 1
ATOM 1028 N N . PRO A 1 145 ? 8.501 -0.792 10.235 1.00 93.94 145 PRO A N 1
ATOM 1029 C CA . PRO A 1 145 ? 7.293 -1.072 9.462 1.00 93.94 145 PRO A CA 1
ATOM 1030 C C . PRO A 1 145 ? 7.432 -2.331 8.597 1.00 93.94 145 PRO A C 1
ATOM 1032 O O . PRO A 1 145 ? 8.491 -2.589 8.031 1.00 93.94 145 PRO A O 1
ATOM 1035 N N . THR A 1 146 ? 6.358 -3.106 8.486 1.00 95.50 146 THR A N 1
ATOM 1036 C CA . THR A 1 146 ? 6.354 -4.409 7.802 1.00 95.50 146 THR A CA 1
ATOM 1037 C C . THR A 1 146 ? 5.363 -4.471 6.649 1.00 95.50 146 THR A C 1
ATOM 1039 O O . THR A 1 146 ? 5.687 -5.042 5.611 1.00 95.50 146 THR A O 1
ATOM 1042 N N . ASP A 1 147 ? 4.186 -3.862 6.793 1.00 97.69 147 ASP A N 1
ATOM 1043 C CA . ASP A 1 147 ? 3.134 -3.911 5.778 1.00 97.69 147 ASP A CA 1
ATOM 1044 C C . ASP A 1 147 ? 2.203 -2.692 5.860 1.00 97.69 147 ASP A C 1
ATOM 1046 O O . ASP A 1 147 ? 2.134 -2.019 6.892 1.00 97.69 147 ASP A O 1
ATOM 1050 N N . ILE A 1 148 ? 1.501 -2.393 4.764 1.00 98.12 148 ILE A N 1
ATOM 1051 C CA . ILE A 1 148 ? 0.531 -1.296 4.650 1.00 98.12 148 ILE A CA 1
ATOM 1052 C C . ILE A 1 148 ? -0.647 -1.711 3.770 1.00 98.12 148 ILE A C 1
ATOM 1054 O O . ILE A 1 148 ? -0.476 -2.261 2.685 1.00 98.12 148 ILE A O 1
ATOM 1058 N N . THR A 1 149 ? -1.862 -1.373 4.191 1.00 97.75 149 THR A N 1
ATOM 1059 C CA . THR A 1 149 ? -3.076 -1.603 3.409 1.00 97.75 149 THR A CA 1
ATOM 1060 C C . THR A 1 149 ? -4.024 -0.418 3.497 1.00 97.75 149 THR A C 1
ATOM 1062 O O . THR A 1 149 ? -4.382 0.043 4.582 1.00 97.75 149 THR A O 1
ATOM 1065 N N . VAL A 1 150 ? -4.491 0.062 2.344 1.00 95.94 150 VAL A N 1
ATOM 1066 C CA . VAL A 1 150 ? -5.658 0.946 2.299 1.00 95.94 150 VAL A CA 1
ATOM 1067 C C . VAL A 1 150 ? -6.897 0.111 2.621 1.00 95.94 150 VAL A C 1
ATOM 1069 O O . VAL A 1 150 ? -7.077 -0.990 2.099 1.00 95.94 150 VAL A O 1
ATOM 1072 N N . VAL A 1 151 ? -7.748 0.617 3.507 1.00 91.81 151 VAL A N 1
ATOM 1073 C CA . VAL A 1 151 ? -9.030 -0.012 3.842 1.00 91.81 151 VAL A CA 1
ATOM 1074 C C . VAL A 1 151 ? -9.949 0.039 2.606 1.00 91.81 151 VAL A C 1
ATOM 1076 O O . VAL A 1 151 ? -9.937 1.057 1.912 1.00 91.81 151 VAL A O 1
ATOM 1079 N N . PRO A 1 152 ? -10.775 -0.987 2.308 1.00 87.25 152 PRO A N 1
ATOM 1080 C CA . PRO A 1 152 ? -11.563 -1.044 1.066 1.00 87.25 152 PRO A CA 1
ATOM 1081 C C . PRO A 1 152 ? -12.516 0.135 0.811 1.00 87.25 152 PRO A C 1
ATOM 1083 O O . PRO A 1 152 ? -12.816 0.438 -0.340 1.00 87.25 152 PRO A O 1
ATOM 1086 N N . GLN A 1 153 ? -12.968 0.833 1.856 1.00 82.31 153 GLN A N 1
ATOM 1087 C CA . GLN A 1 153 ? -13.784 2.052 1.741 1.00 82.31 153 GLN A CA 1
ATOM 1088 C C . GLN A 1 153 ? -12.959 3.283 1.320 1.00 82.31 153 GLN A C 1
ATOM 1090 O O . GLN A 1 153 ? -13.521 4.313 0.965 1.00 82.31 153 GLN A O 1
ATOM 1095 N N . GLY A 1 154 ? -11.627 3.209 1.380 1.00 82.19 154 GLY A N 1
ATOM 1096 C CA . GLY A 1 154 ? -10.711 4.271 0.962 1.00 82.19 154 GLY A CA 1
ATOM 1097 C C . GLY A 1 154 ? -10.545 5.428 1.953 1.00 82.19 154 GLY A C 1
ATOM 1098 O O . GLY A 1 154 ? -9.831 6.376 1.635 1.00 82.19 154 GLY A O 1
ATOM 1099 N N . SER A 1 155 ? -11.167 5.369 3.135 1.00 82.94 155 SER A N 1
ATOM 1100 C CA . SER A 1 155 ? -11.118 6.430 4.157 1.00 82.94 155 SER A CA 1
ATOM 1101 C C . SER A 1 155 ? -9.997 6.270 5.189 1.00 82.94 155 SER A C 1
ATOM 1103 O O . SER A 1 155 ? -9.744 7.175 5.980 1.00 82.94 155 SER A O 1
ATOM 1105 N N . ALA A 1 156 ? -9.308 5.129 5.204 1.00 89.56 156 ALA A N 1
ATOM 1106 C CA . ALA A 1 156 ? -8.258 4.840 6.174 1.00 89.56 156 ALA A CA 1
ATOM 1107 C C . ALA A 1 156 ? -7.159 3.958 5.579 1.00 89.56 156 ALA A C 1
ATOM 1109 O O . ALA A 1 156 ? -7.367 3.258 4.584 1.00 89.56 156 ALA A O 1
ATOM 1110 N N . VAL A 1 157 ? -6.003 3.970 6.231 1.00 96.00 157 VAL A N 1
ATOM 1111 C CA . VAL A 1 157 ? -4.858 3.109 5.938 1.00 96.00 157 VAL A CA 1
ATOM 1112 C C . VAL A 1 157 ? -4.400 2.464 7.238 1.00 96.00 157 VAL A C 1
ATOM 1114 O O . VAL A 1 157 ? -4.324 3.125 8.270 1.00 96.00 157 VAL A O 1
ATOM 1117 N N . VAL A 1 158 ? -4.114 1.169 7.194 1.00 96.88 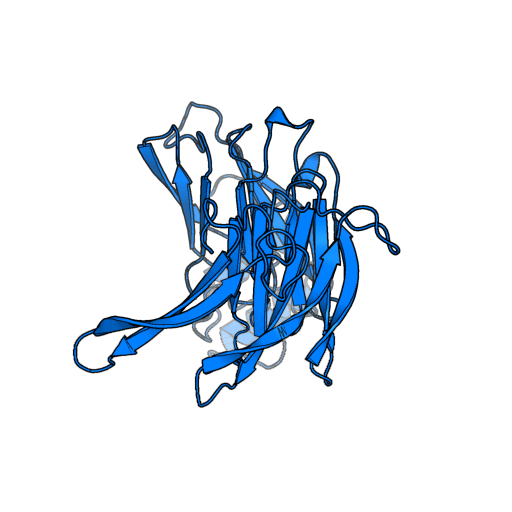158 VAL A N 1
ATOM 1118 C CA . VAL A 1 158 ? -3.553 0.423 8.320 1.00 96.88 158 VAL A CA 1
ATOM 1119 C C . VAL A 1 158 ? -2.146 -0.007 7.945 1.00 96.88 158 VAL A C 1
ATOM 1121 O O . VAL A 1 158 ? -1.940 -0.513 6.847 1.00 96.88 158 VAL A O 1
ATOM 1124 N N . LEU A 1 159 ? -1.189 0.183 8.843 1.00 96.38 159 LEU A N 1
ATOM 1125 C CA . LEU A 1 159 ? 0.171 -0.330 8.691 1.00 96.38 159 LEU A CA 1
ATOM 1126 C C . LEU A 1 159 ? 0.591 -1.102 9.944 1.00 96.38 159 LEU A C 1
ATOM 1128 O O . LEU A 1 159 ? 0.108 -0.832 11.045 1.00 96.38 159 LEU A O 1
ATOM 1132 N N . THR A 1 160 ? 1.492 -2.058 9.779 1.00 95.75 160 THR A N 1
ATOM 1133 C CA . THR A 1 160 ? 2.059 -2.851 10.877 1.00 95.75 160 THR A CA 1
ATOM 1134 C C . THR A 1 160 ? 3.517 -2.494 11.095 1.00 95.75 160 THR A C 1
ATOM 1136 O O . THR A 1 160 ? 4.236 -2.164 10.151 1.00 95.75 160 THR A O 1
ATOM 1139 N N . ARG A 1 161 ? 3.954 -2.561 12.351 1.00 93.88 161 ARG A N 1
ATOM 1140 C CA . ARG A 1 161 ? 5.337 -2.365 12.784 1.00 93.88 161 ARG A CA 1
ATOM 1141 C C . ARG A 1 161 ? 5.723 -3.567 13.624 1.00 93.88 161 ARG A C 1
ATOM 1143 O O . ARG A 1 161 ? 5.216 -3.755 14.726 1.00 93.88 161 ARG A O 1
ATOM 1150 N N . GLY A 1 162 ? 6.542 -4.432 13.039 1.00 90.06 162 GLY A N 1
ATOM 1151 C CA . GLY A 1 162 ? 6.862 -5.724 13.637 1.00 90.06 162 GLY A CA 1
ATOM 1152 C C . GLY A 1 162 ? 7.936 -5.637 14.713 1.00 90.06 162 GLY A C 1
ATOM 1153 O O . GLY A 1 162 ? 8.052 -6.543 15.525 1.00 90.06 162 GLY A O 1
ATOM 1154 N N . GLY A 1 163 ? 8.738 -4.574 14.717 1.00 86.88 163 GLY A N 1
ATOM 1155 C CA . GLY A 1 163 ? 9.832 -4.413 15.667 1.00 86.88 163 GLY A CA 1
ATOM 1156 C C . GLY A 1 163 ? 9.404 -3.874 17.032 1.00 86.88 163 GLY A C 1
ATOM 1157 O O . GLY A 1 163 ? 10.123 -4.054 18.011 1.00 86.88 163 GLY A O 1
ATOM 1158 N N . ASP A 1 164 ? 8.235 -3.234 17.103 1.00 88.25 164 ASP A N 1
ATOM 1159 C CA . ASP A 1 164 ? 7.621 -2.774 18.351 1.00 88.25 164 ASP A CA 1
ATOM 1160 C C . ASP A 1 164 ? 6.152 -3.195 18.491 1.00 88.25 164 ASP A C 1
ATOM 1162 O O . ASP A 1 164 ? 5.367 -2.524 19.161 1.00 88.25 164 ASP A O 1
ATOM 1166 N N . ASP A 1 165 ? 5.788 -4.310 17.854 1.00 90.50 165 ASP A N 1
ATOM 1167 C CA . ASP A 1 165 ? 4.525 -5.021 18.065 1.00 90.50 165 ASP A CA 1
ATOM 1168 C C . ASP A 1 165 ? 3.289 -4.120 17.968 1.00 90.50 165 ASP A C 1
ATOM 1170 O O . ASP A 1 165 ? 2.404 -4.123 18.826 1.00 90.50 165 ASP A O 1
ATOM 1174 N N . THR A 1 166 ? 3.245 -3.293 16.922 1.00 90.69 166 THR A N 1
ATOM 1175 C CA . THR A 1 166 ? 2.244 -2.234 16.806 1.00 90.69 166 THR A CA 1
ATOM 1176 C C . THR A 1 166 ? 1.482 -2.279 15.487 1.00 90.69 166 THR A C 1
ATOM 1178 O O . THR A 1 166 ? 2.039 -2.494 14.410 1.00 90.69 166 THR A O 1
ATOM 1181 N N . VAL A 1 167 ? 0.190 -1.966 15.557 1.00 93.44 167 VAL A N 1
ATOM 1182 C CA . VAL A 1 167 ? -0.653 -1.622 14.406 1.00 93.44 167 VAL A CA 1
ATOM 1183 C C . VAL A 1 167 ? -0.931 -0.125 14.438 1.00 93.44 167 VAL A C 1
ATOM 1185 O O . VAL A 1 167 ? -1.391 0.396 15.450 1.00 93.44 167 VAL A O 1
ATOM 1188 N N . VAL A 1 168 ? -0.680 0.584 13.342 1.00 93.56 168 VAL A N 1
ATOM 1189 C CA . VAL A 1 168 ? -0.955 2.021 13.224 1.00 93.56 168 VAL A CA 1
ATOM 1190 C C . VAL A 1 168 ? -2.124 2.246 12.272 1.00 93.56 168 VAL A C 1
ATOM 1192 O O . VAL A 1 168 ? -2.159 1.722 11.158 1.00 93.56 168 VAL A O 1
ATOM 1195 N N . LEU A 1 169 ? -3.085 3.048 12.726 1.00 93.50 169 LEU A N 1
ATOM 1196 C CA . LEU A 1 169 ? -4.223 3.509 11.946 1.00 93.50 169 LEU A CA 1
ATOM 1197 C C . LEU A 1 169 ? -3.980 4.948 11.497 1.00 93.50 169 LEU A C 1
ATOM 1199 O O . LEU A 1 169 ? -3.721 5.845 12.305 1.00 93.50 169 LEU A O 1
ATOM 1203 N N . LEU A 1 170 ? -4.129 5.157 10.197 1.00 92.62 170 LEU A N 1
ATOM 1204 C CA . LEU A 1 170 ? -4.088 6.451 9.546 1.00 92.62 170 LEU A CA 1
ATOM 1205 C C . LEU A 1 170 ? -5.449 6.745 8.909 1.00 92.62 170 LEU A C 1
ATOM 1207 O O . LEU A 1 170 ? -6.117 5.856 8.379 1.00 92.62 170 LEU A O 1
ATOM 1211 N N . GLU A 1 171 ? -5.837 8.009 8.919 1.00 87.56 171 GLU A N 1
ATOM 1212 C CA . GLU A 1 171 ? -6.957 8.531 8.145 1.00 87.56 171 GLU A CA 1
ATOM 1213 C C . GLU A 1 171 ? -6.464 8.939 6.756 1.00 87.56 171 GLU A C 1
ATOM 1215 O O . GLU A 1 171 ? -5.388 9.527 6.632 1.00 87.56 171 GLU A O 1
ATOM 1220 N N . ARG A 1 172 ? -7.252 8.639 5.717 1.00 90.81 172 ARG A N 1
ATOM 1221 C CA . ARG A 1 172 ? -6.995 9.062 4.337 1.00 90.81 172 ARG A CA 1
ATOM 1222 C C . ARG A 1 172 ? -8.026 10.100 3.918 1.00 90.81 172 ARG A C 1
ATOM 1224 O O . ARG A 1 172 ? -9.216 9.807 3.855 1.00 90.81 172 ARG A O 1
ATOM 1231 N N . MET A 1 173 ? -7.552 11.283 3.541 1.00 84.38 173 MET A N 1
ATOM 1232 C CA . MET A 1 173 ? -8.405 12.376 3.075 1.00 84.38 173 MET A CA 1
ATOM 1233 C C . MET A 1 173 ? -8.996 12.056 1.687 1.00 84.38 173 MET A C 1
ATOM 1235 O O . MET A 1 173 ? -8.228 11.940 0.730 1.00 84.38 173 MET A O 1
ATOM 1239 N N . PRO A 1 174 ? -10.331 11.983 1.505 1.00 75.44 174 PRO A N 1
ATOM 1240 C CA . PRO A 1 174 ? -10.938 11.509 0.252 1.00 75.44 174 PRO A CA 1
ATOM 1241 C C . PRO A 1 174 ? -10.592 12.341 -0.991 1.00 75.44 174 PRO A C 1
ATOM 1243 O O . PRO A 1 174 ? -10.567 11.832 -2.109 1.00 75.44 174 PRO A O 1
ATOM 1246 N N . ARG A 1 175 ? -10.336 13.645 -0.816 1.00 78.88 175 ARG A N 1
ATOM 1247 C CA . ARG A 1 175 ? -10.050 14.564 -1.932 1.00 78.88 175 ARG A CA 1
ATOM 1248 C C . ARG A 1 175 ? -8.576 14.589 -2.313 1.00 78.88 175 ARG A C 1
ATOM 1250 O O . ARG A 1 175 ? -8.241 14.622 -3.501 1.00 78.88 175 ARG A O 1
ATOM 1257 N N . THR A 1 176 ? -7.693 14.628 -1.321 1.00 84.12 176 THR A N 1
ATOM 1258 C CA . THR A 1 176 ? -6.256 14.817 -1.552 1.00 84.12 176 THR A CA 1
ATOM 1259 C C . THR A 1 176 ? -5.482 13.511 -1.561 1.00 84.12 176 THR A C 1
ATOM 1261 O O . THR A 1 176 ? -4.433 13.473 -2.184 1.00 84.12 176 THR A O 1
ATOM 1264 N N . GLY A 1 177 ? -5.988 12.462 -0.911 1.00 87.19 177 GLY A N 1
ATOM 1265 C CA . GLY A 1 177 ? -5.239 11.235 -0.651 1.00 87.19 177 GLY A CA 1
ATOM 1266 C C . GLY A 1 177 ? -4.224 11.372 0.490 1.00 87.19 177 GLY A C 1
ATOM 1267 O O . GLY A 1 177 ? -3.636 10.373 0.888 1.00 87.19 177 GLY A O 1
ATOM 1268 N N . SER A 1 178 ? -4.036 12.562 1.060 1.00 89.94 178 SER A N 1
ATOM 1269 C CA . SER A 1 178 ? -3.074 12.772 2.145 1.00 89.94 178 SER A CA 1
ATOM 1270 C C . SER A 1 178 ? -3.456 11.965 3.385 1.00 89.94 178 SER A C 1
ATOM 1272 O O . SER A 1 178 ? -4.643 11.800 3.696 1.00 89.94 178 SER A O 1
ATOM 1274 N N . LEU A 1 179 ? -2.438 11.485 4.098 1.00 93.81 179 LEU A N 1
ATOM 1275 C CA . LEU A 1 179 ? -2.605 10.665 5.291 1.00 93.81 179 LEU A CA 1
ATOM 1276 C C . LEU A 1 179 ? -2.407 11.474 6.572 1.00 93.81 179 LEU A C 1
ATOM 1278 O O . LEU A 1 179 ? -1.536 12.340 6.655 1.00 93.81 179 LEU A O 1
ATOM 1282 N N . ARG A 1 180 ? -3.177 11.135 7.607 1.00 88.12 180 ARG A N 1
ATOM 1283 C CA . ARG A 1 180 ? -3.036 11.688 8.957 1.00 88.12 180 ARG A CA 1
ATOM 1284 C C . ARG A 1 180 ? -2.971 10.562 9.979 1.00 88.12 180 ARG A C 1
ATOM 1286 O O . ARG A 1 180 ? -3.777 9.640 9.935 1.00 88.12 180 ARG A O 1
ATOM 1293 N N . PHE A 1 181 ? -2.041 10.651 10.927 1.00 88.06 181 PHE A N 1
ATOM 1294 C CA . PHE A 1 181 ? -1.992 9.718 12.052 1.00 88.06 181 PHE A CA 1
ATOM 1295 C C . PHE A 1 181 ? -3.251 9.832 12.924 1.00 88.06 181 PHE A C 1
ATOM 1297 O O . PHE A 1 181 ? -3.660 10.943 13.279 1.00 88.06 181 PHE A O 1
ATOM 1304 N N . VAL A 1 182 ? -3.847 8.684 13.260 1.00 87.56 182 VAL A N 1
ATOM 1305 C CA . VAL A 1 182 ? -4.994 8.587 14.175 1.00 87.56 182 VAL A CA 1
ATOM 1306 C C . VAL A 1 182 ? -4.558 7.948 15.485 1.00 87.56 182 VAL A C 1
ATOM 1308 O O . VAL A 1 182 ? -4.652 8.585 16.528 1.00 87.56 182 VAL A O 1
ATOM 1311 N N . GLN A 1 183 ? -4.077 6.705 15.432 1.00 85.31 183 GLN A N 1
ATOM 1312 C CA . GLN A 1 183 ? -3.700 5.950 16.626 1.00 85.31 183 GLN A CA 1
ATOM 1313 C C . GLN A 1 183 ? -2.695 4.843 16.317 1.00 85.31 183 GLN A C 1
ATOM 1315 O O . GLN A 1 183 ? -2.564 4.391 15.178 1.00 85.31 183 GLN A O 1
ATOM 1320 N N . SER A 1 184 ? -2.051 4.360 17.371 1.00 88.00 184 SER A N 1
ATOM 1321 C CA . SER A 1 184 ? -1.215 3.167 17.383 1.00 88.00 184 SER A CA 1
ATOM 1322 C C . SER A 1 184 ? -1.713 2.225 18.474 1.00 88.00 184 SER A C 1
ATOM 1324 O O . SER A 1 184 ? -1.912 2.661 19.605 1.00 88.00 184 SER A O 1
ATOM 1326 N N . ILE A 1 185 ? -1.902 0.956 18.139 1.00 85.81 185 ILE A N 1
ATOM 1327 C CA . ILE A 1 185 ? -2.338 -0.092 19.058 1.00 85.81 185 ILE A CA 1
ATOM 1328 C C . ILE A 1 185 ? -1.154 -1.028 19.268 1.00 85.81 185 ILE A C 1
ATOM 1330 O O . ILE A 1 185 ? -0.721 -1.678 18.316 1.00 85.81 185 ILE A O 1
ATOM 1334 N N . SER A 1 186 ? -0.656 -1.087 20.498 1.00 84.25 186 SER A N 1
ATOM 1335 C CA . SER A 1 186 ? 0.222 -2.144 20.998 1.00 84.25 186 SER A CA 1
ATOM 1336 C C . SER A 1 186 ? -0.554 -2.973 22.019 1.00 84.25 186 SER A C 1
ATOM 1338 O O . SER A 1 186 ? -1.521 -2.502 22.619 1.00 84.25 186 SER A O 1
ATOM 1340 N N . THR A 1 187 ? -0.162 -4.224 22.203 1.00 70.50 187 THR A N 1
ATOM 1341 C CA . THR A 1 187 ? -0.753 -5.101 23.221 1.00 70.50 187 THR A CA 1
ATOM 1342 C C . THR A 1 187 ? 0.271 -5.310 24.318 1.00 70.50 187 THR A C 1
ATOM 1344 O O . THR A 1 187 ? 1.238 -6.052 24.132 1.00 70.50 187 THR A O 1
ATOM 1347 N N . ASP A 1 188 ? 0.050 -4.665 25.452 1.00 59.44 188 ASP A N 1
ATOM 1348 C CA . ASP A 1 188 ? 0.787 -4.969 26.670 1.00 59.44 188 ASP A CA 1
ATOM 1349 C C . ASP A 1 188 ? 0.217 -6.289 27.231 1.00 59.44 188 ASP A C 1
ATOM 1351 O O . ASP A 1 188 ? -0.990 -6.523 27.177 1.00 59.44 188 ASP A O 1
ATOM 1355 N N . GLU A 1 189 ? 1.089 -7.193 27.680 1.00 54.62 189 GLU A N 1
ATOM 1356 C CA . GLU A 1 189 ? 0.919 -8.662 27.723 1.00 54.62 189 GLU A CA 1
ATOM 1357 C C . GLU A 1 189 ? -0.246 -9.272 28.547 1.00 54.62 189 GLU A C 1
ATOM 1359 O O . GLU A 1 189 ? -0.259 -10.486 28.756 1.00 54.62 189 GLU A O 1
ATOM 1364 N N . GLU A 1 190 ? -1.239 -8.527 29.028 1.00 51.72 190 GLU A N 1
ATOM 1365 C CA . GLU A 1 190 ? -2.140 -9.054 30.065 1.00 51.72 190 GLU A CA 1
ATOM 1366 C C . GLU A 1 190 ? -3.490 -9.607 29.589 1.00 51.72 190 GLU A C 1
ATOM 1368 O O . GLU A 1 190 ? -4.086 -10.406 30.313 1.00 51.72 190 GLU A O 1
ATOM 1373 N N . GLU A 1 191 ? -3.972 -9.304 28.379 1.00 54.28 191 GLU A N 1
ATOM 1374 C CA . GLU A 1 191 ? -5.309 -9.776 27.991 1.00 54.28 191 GLU A CA 1
ATOM 1375 C C . GLU A 1 191 ? -5.434 -10.092 26.491 1.00 54.28 191 GLU A C 1
ATOM 1377 O O . GLU A 1 191 ? -5.825 -9.273 25.672 1.00 54.28 191 GLU A O 1
ATOM 1382 N N . PHE A 1 192 ? -5.113 -11.348 26.165 1.00 48.97 192 PHE A N 1
ATOM 1383 C CA . PHE A 1 192 ? -5.399 -12.059 24.911 1.00 48.97 192 PHE A CA 1
ATOM 1384 C C . PHE A 1 192 ? -4.799 -11.483 23.609 1.00 48.97 192 PHE A C 1
ATOM 1386 O O . PHE A 1 192 ? -5.382 -10.641 22.936 1.00 48.97 192 PHE A O 1
ATOM 1393 N N . ALA A 1 193 ? -3.714 -12.147 23.187 1.00 57.94 193 ALA A N 1
ATOM 1394 C CA . ALA A 1 193 ? -2.960 -12.008 21.936 1.00 57.94 193 ALA A CA 1
ATOM 1395 C C . ALA A 1 193 ? -2.031 -10.791 21.885 1.00 57.94 193 ALA A C 1
ATOM 1397 O O . ALA A 1 193 ? -2.463 -9.650 21.779 1.00 57.94 193 ALA A O 1
ATOM 1398 N N . THR A 1 194 ? -0.728 -11.072 21.914 1.00 74.81 194 THR A N 1
ATOM 1399 C CA . THR A 1 194 ? 0.291 -10.064 21.650 1.00 74.81 194 THR A CA 1
ATOM 1400 C C . THR A 1 194 ? 0.292 -9.730 20.155 1.00 74.81 194 THR A C 1
ATOM 1402 O O . THR A 1 194 ? 0.077 -10.607 19.322 1.00 74.81 194 THR A O 1
ATOM 1405 N N . LEU A 1 195 ? 0.583 -8.492 19.772 1.00 87.88 195 LEU A N 1
ATOM 1406 C CA . LEU A 1 195 ? 0.891 -8.089 18.398 1.00 87.88 195 LEU A CA 1
ATOM 1407 C C . LEU A 1 195 ? 2.347 -8.436 18.026 1.00 87.88 195 LEU A C 1
ATOM 1409 O O . LEU A 1 195 ? 2.937 -7.805 17.150 1.00 87.88 195 LEU A O 1
ATOM 1413 N N . ALA A 1 196 ? 2.909 -9.461 18.681 1.00 89.00 196 ALA A N 1
ATOM 1414 C CA . ALA A 1 196 ? 4.314 -9.824 18.606 1.00 89.00 196 ALA A CA 1
ATOM 1415 C C . ALA A 1 196 ? 4.756 -10.133 17.173 1.00 89.00 196 ALA A C 1
ATOM 1417 O O . ALA A 1 196 ? 4.332 -11.120 16.555 1.00 89.00 196 ALA A O 1
ATOM 1418 N N . GLY A 1 197 ? 5.640 -9.291 16.647 1.00 89.19 197 GLY A N 1
ATOM 1419 C CA . GLY A 1 197 ? 6.127 -9.377 15.283 1.00 89.19 197 GLY A CA 1
ATOM 1420 C C . GLY A 1 197 ? 5.031 -9.149 14.250 1.00 89.19 197 GLY A C 1
ATOM 1421 O O . GLY A 1 197 ? 4.963 -9.915 13.292 1.00 89.19 197 GLY A O 1
ATOM 1422 N N . ALA A 1 198 ? 4.145 -8.166 14.444 1.00 92.88 198 ALA A N 1
ATOM 1423 C CA . ALA A 1 198 ? 3.121 -7.791 13.466 1.00 92.88 198 ALA A CA 1
ATOM 1424 C C . ALA A 1 198 ? 3.729 -7.658 12.053 1.00 92.88 198 ALA A C 1
ATOM 1426 O O . ALA A 1 198 ? 4.469 -6.718 11.760 1.00 92.88 198 ALA A O 1
ATOM 1427 N N . ALA A 1 199 ? 3.451 -8.631 11.182 1.00 93.12 199 ALA A N 1
ATOM 1428 C CA . ALA A 1 199 ? 4.222 -8.862 9.956 1.00 93.12 199 ALA A CA 1
ATOM 1429 C C . ALA A 1 199 ? 3.448 -8.580 8.669 1.00 93.12 199 ALA A C 1
ATOM 1431 O O . ALA A 1 199 ? 4.051 -8.220 7.664 1.00 93.12 199 ALA A O 1
ATOM 1432 N N . ALA A 1 200 ? 2.136 -8.788 8.686 1.00 94.88 200 ALA A N 1
ATOM 1433 C CA . ALA A 1 200 ? 1.268 -8.534 7.546 1.00 94.88 200 ALA A CA 1
ATOM 1434 C C . ALA A 1 200 ? -0.119 -8.145 8.038 1.00 94.88 200 ALA A C 1
ATOM 1436 O O . ALA A 1 200 ? -0.561 -8.628 9.087 1.00 94.88 200 ALA A O 1
ATOM 1437 N N . VAL A 1 201 ? -0.818 -7.322 7.262 1.00 96.25 201 VAL A N 1
ATOM 1438 C CA . VAL A 1 201 ? -2.169 -6.872 7.588 1.00 96.25 201 VAL A CA 1
ATOM 1439 C C . VAL A 1 201 ? -3.125 -7.107 6.428 1.00 96.25 201 VAL A C 1
ATOM 1441 O O . VAL A 1 201 ? -2.847 -6.796 5.276 1.00 96.25 201 VAL A O 1
ATOM 1444 N N . ALA A 1 202 ? -4.299 -7.644 6.743 1.00 95.94 202 ALA A N 1
ATOM 1445 C CA . ALA A 1 202 ? -5.399 -7.788 5.804 1.00 95.94 202 ALA A CA 1
ATOM 1446 C C . ALA A 1 202 ? -6.667 -7.180 6.397 1.00 95.94 202 ALA A C 1
ATOM 1448 O O . ALA A 1 202 ? -6.958 -7.345 7.579 1.00 95.94 202 ALA A O 1
ATOM 1449 N N . VAL A 1 203 ? -7.449 -6.497 5.567 1.00 92.75 203 VAL A N 1
ATOM 1450 C CA . VAL A 1 203 ? -8.723 -5.896 5.971 1.00 92.75 203 VAL A CA 1
ATOM 1451 C C . VAL A 1 203 ? -9.835 -6.547 5.171 1.00 92.75 203 VAL A C 1
ATOM 1453 O O . VAL A 1 203 ? -9.719 -6.720 3.957 1.00 92.75 203 VAL A O 1
ATOM 1456 N N . GLU A 1 204 ? -10.912 -6.936 5.845 1.00 88.38 204 GLU A N 1
ATOM 1457 C CA . GLU A 1 204 ? -12.053 -7.519 5.145 1.00 88.38 204 GLU A CA 1
ATOM 1458 C C . GLU A 1 204 ? -12.777 -6.491 4.255 1.00 88.38 204 GLU A C 1
ATOM 1460 O O . GLU A 1 204 ? -12.675 -5.288 4.506 1.00 88.38 204 GLU A O 1
ATOM 1465 N N . PRO A 1 205 ? -13.595 -6.926 3.276 1.00 84.31 205 PRO A N 1
ATOM 1466 C CA . PRO A 1 205 ? -14.283 -6.019 2.356 1.00 84.31 205 PRO A CA 1
ATOM 1467 C C . PRO A 1 205 ? -15.123 -4.921 3.023 1.00 84.31 205 PRO A C 1
ATOM 1469 O O . PRO A 1 205 ? -15.194 -3.817 2.495 1.00 84.31 205 PRO A O 1
ATOM 1472 N N . SER A 1 206 ? -15.736 -5.189 4.182 1.00 76.94 206 SER A N 1
ATOM 1473 C CA . SER A 1 206 ? -16.535 -4.190 4.914 1.00 76.94 206 SER A CA 1
ATOM 1474 C C . SER A 1 206 ? -15.682 -3.124 5.628 1.00 76.94 206 SER A C 1
ATOM 1476 O O . SER A 1 206 ? -16.199 -2.097 6.056 1.00 76.94 206 SER A O 1
ATOM 1478 N N . GLY A 1 207 ? -14.380 -3.375 5.804 1.00 77.69 207 GLY A N 1
ATOM 1479 C CA . GLY A 1 207 ? -13.488 -2.521 6.587 1.00 77.69 207 GLY A CA 1
ATOM 1480 C C . GLY A 1 207 ? -13.655 -2.620 8.104 1.00 77.69 207 GLY A C 1
ATOM 1481 O O . GLY A 1 207 ? -13.011 -1.853 8.824 1.00 77.69 207 GLY A O 1
ATOM 1482 N N . ARG A 1 208 ? -14.517 -3.514 8.607 1.00 76.88 208 ARG A N 1
ATOM 1483 C CA . ARG A 1 208 ? -14.814 -3.666 10.042 1.00 76.88 208 ARG A CA 1
ATOM 1484 C C . ARG A 1 208 ? -13.829 -4.566 10.777 1.00 76.88 208 ARG A C 1
ATOM 1486 O O . ARG A 1 208 ? -13.587 -4.337 11.960 1.00 76.88 208 ARG A O 1
ATOM 1493 N N . TRP A 1 209 ? -13.271 -5.570 10.111 1.00 83.25 209 TRP A N 1
ATOM 1494 C CA . TRP A 1 209 ? -12.304 -6.495 10.699 1.00 83.25 209 TRP A CA 1
ATOM 1495 C C . TRP A 1 209 ? -10.935 -6.351 10.039 1.00 83.25 209 TRP A C 1
ATOM 1497 O O . TRP A 1 209 ? -10.808 -6.352 8.812 1.00 83.25 209 TRP A O 1
ATOM 1507 N N . VAL A 1 210 ? -9.916 -6.223 10.884 1.00 91.31 210 VAL A N 1
ATOM 1508 C CA . VAL A 1 210 ? -8.504 -6.169 10.515 1.00 91.31 210 VAL A CA 1
ATOM 1509 C C . VAL A 1 210 ? -7.828 -7.409 11.087 1.00 91.31 210 VAL A C 1
A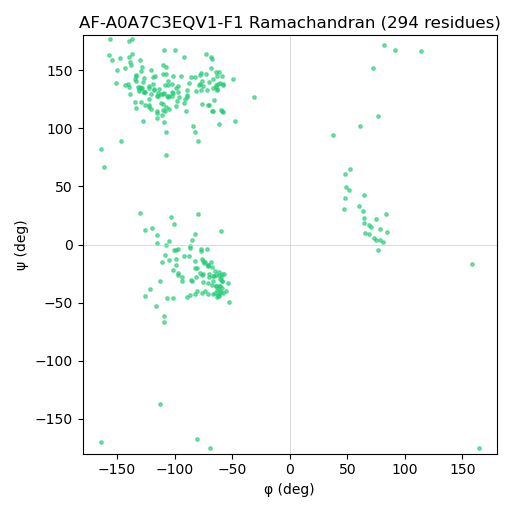TOM 1511 O O . VAL A 1 210 ? -7.954 -7.702 12.274 1.00 91.31 210 VAL A O 1
ATOM 1514 N N . TYR A 1 211 ? -7.118 -8.136 10.238 1.00 94.56 211 TYR A N 1
ATOM 1515 C CA . TYR A 1 211 ? -6.379 -9.343 10.575 1.00 94.56 211 TYR A CA 1
ATOM 1516 C C . TYR A 1 211 ? -4.891 -9.050 10.492 1.00 94.56 211 TYR A C 1
ATOM 1518 O O . TYR A 1 211 ? -4.427 -8.539 9.473 1.00 94.56 211 TYR A O 1
ATOM 1526 N N . VAL A 1 212 ? -4.147 -9.393 11.538 1.00 94.94 212 VAL A N 1
ATOM 1527 C CA . VAL A 1 212 ? -2.701 -9.163 11.598 1.00 94.94 212 VAL A CA 1
ATOM 1528 C C . VAL A 1 212 ? -1.994 -10.486 11.817 1.00 94.94 212 VAL A C 1
ATOM 1530 O O . VAL A 1 212 ? -2.249 -11.159 12.812 1.00 94.94 212 VAL A O 1
ATOM 1533 N N . ALA A 1 213 ? -1.120 -10.863 10.888 1.00 94.12 213 ALA A N 1
ATOM 1534 C CA . ALA A 1 213 ? -0.266 -12.034 11.043 1.00 94.12 213 ALA A CA 1
ATOM 1535 C C . ALA A 1 213 ? 0.899 -11.708 11.983 1.00 94.12 213 ALA A C 1
ATOM 1537 O O . ALA A 1 213 ? 1.551 -10.674 11.831 1.00 94.12 213 ALA A O 1
ATOM 1538 N N . LEU A 1 214 ? 1.158 -12.597 12.939 1.00 91.44 214 LEU A N 1
ATOM 1539 C CA . LEU A 1 214 ? 2.115 -12.383 14.019 1.00 91.44 214 LEU A CA 1
ATOM 1540 C C . LEU A 1 214 ? 3.318 -13.303 13.826 1.00 91.44 214 LEU A C 1
ATOM 1542 O O . LEU A 1 214 ? 3.189 -14.521 13.945 1.00 91.44 214 LEU A O 1
ATOM 1546 N N . GLN A 1 215 ? 4.482 -12.733 13.515 1.00 87.62 215 GLN A N 1
ATOM 1547 C CA . GLN A 1 215 ? 5.705 -13.504 13.284 1.00 87.62 215 GLN A CA 1
ATOM 1548 C C . GLN A 1 215 ? 6.220 -14.181 14.558 1.00 87.62 215 GLN A C 1
ATOM 1550 O O . GLN A 1 215 ? 6.776 -15.273 14.473 1.00 87.62 215 GLN A O 1
ATOM 1555 N N . PHE A 1 216 ? 6.065 -13.533 15.714 1.00 84.44 216 PHE A N 1
ATOM 1556 C CA . PHE A 1 216 ? 6.571 -14.033 16.997 1.00 84.44 216 PHE A CA 1
ATOM 1557 C C . PHE A 1 216 ? 5.451 -14.457 17.955 1.00 84.44 216 PHE A C 1
ATOM 1559 O O . PHE A 1 216 ? 5.715 -15.154 18.929 1.00 84.44 216 PHE A O 1
ATOM 1566 N N . GLY A 1 217 ? 4.206 -14.062 17.672 1.00 75.75 217 GLY A N 1
ATOM 1567 C CA . GLY A 1 217 ? 3.016 -14.489 18.413 1.00 75.75 217 GLY A CA 1
ATOM 1568 C C . GLY A 1 217 ? 2.388 -15.802 17.923 1.00 75.75 217 GLY A C 1
ATOM 1569 O O . GLY A 1 217 ? 1.376 -16.216 18.482 1.00 75.75 217 GLY A O 1
ATOM 1570 N N . ASP A 1 218 ? 2.943 -16.430 16.875 1.00 80.00 218 ASP A N 1
ATOM 1571 C CA . ASP A 1 218 ? 2.482 -17.700 16.282 1.00 80.00 218 ASP A CA 1
ATOM 1572 C C . ASP A 1 218 ? 0.960 -17.750 16.011 1.00 80.00 218 ASP A C 1
ATOM 1574 O O . ASP A 1 218 ? 0.289 -18.764 16.232 1.00 80.00 218 ASP A O 1
ATOM 1578 N N . GLY A 1 219 ? 0.385 -16.641 15.529 1.00 86.12 219 GLY A N 1
ATOM 1579 C CA . GLY A 1 219 ? -1.064 -16.497 15.400 1.00 86.12 219 GLY A CA 1
ATOM 1580 C C . GLY A 1 219 ? -1.531 -15.355 14.500 1.00 86.12 219 GLY A C 1
ATOM 1581 O O . GLY A 1 219 ? -0.757 -14.742 13.763 1.00 86.12 219 GLY A O 1
ATOM 1582 N N . VAL A 1 220 ? -2.839 -15.091 14.559 1.00 90.62 220 VAL A N 1
ATOM 1583 C CA . VAL A 1 220 ? -3.494 -13.966 13.882 1.00 90.62 220 VAL A CA 1
ATOM 1584 C C . VAL A 1 220 ? -4.273 -13.163 14.916 1.00 90.62 220 VAL A C 1
ATOM 1586 O O . VAL A 1 220 ? -5.193 -13.697 15.537 1.00 90.62 220 VAL A O 1
ATOM 1589 N N . ALA A 1 221 ? -3.935 -11.885 15.078 1.00 89.50 221 ALA A N 1
ATOM 1590 C CA . ALA A 1 221 ? -4.758 -10.961 15.849 1.00 89.50 221 ALA A CA 1
ATOM 1591 C C . ALA A 1 221 ? -5.950 -10.499 15.000 1.00 89.50 221 ALA A C 1
ATOM 1593 O O . ALA A 1 221 ? -5.801 -10.204 13.811 1.00 89.50 221 ALA A O 1
ATOM 1594 N N . VAL A 1 222 ? -7.134 -10.438 15.612 1.00 89.12 222 VAL A N 1
ATOM 1595 C CA . VAL A 1 222 ? -8.367 -9.961 14.975 1.00 89.12 222 VAL A CA 1
ATOM 1596 C C . VAL A 1 222 ? -8.808 -8.691 15.682 1.00 89.12 222 VAL A C 1
ATOM 1598 O O . VAL A 1 222 ? -9.265 -8.727 16.822 1.00 89.12 222 VAL A O 1
ATOM 1601 N N . LEU A 1 223 ? -8.672 -7.564 14.997 1.00 84.38 223 LEU A N 1
ATOM 1602 C CA . LEU A 1 223 ? -9.004 -6.246 15.513 1.00 84.38 223 LEU A CA 1
ATOM 1603 C C . LEU A 1 223 ? -10.304 -5.767 14.873 1.00 84.38 223 LEU A C 1
ATOM 1605 O O . LEU A 1 223 ? -10.515 -5.900 13.664 1.00 84.38 223 LEU A O 1
ATOM 1609 N N . ARG A 1 224 ? -11.182 -5.177 15.684 1.00 79.44 224 ARG A N 1
ATOM 1610 C CA . ARG A 1 224 ? -12.388 -4.517 15.186 1.00 79.44 224 ARG A CA 1
ATOM 1611 C C . ARG A 1 224 ? -12.093 -3.046 14.935 1.00 79.44 224 ARG A C 1
ATOM 1613 O O . ARG A 1 224 ? -11.755 -2.318 15.864 1.00 79.44 224 ARG A O 1
ATOM 1620 N N . ARG A 1 225 ? -12.287 -2.594 13.698 1.00 70.88 225 ARG A N 1
ATOM 1621 C CA . ARG A 1 225 ? -12.252 -1.179 13.337 1.00 70.88 225 ARG A CA 1
ATOM 1622 C C . ARG A 1 225 ? -13.645 -0.575 13.496 1.00 70.88 225 ARG A C 1
ATOM 1624 O O . ARG A 1 225 ? -14.631 -1.080 12.958 1.00 70.88 225 ARG A O 1
ATOM 1631 N N . TRP A 1 226 ? -13.708 0.538 14.212 1.00 59.41 226 TRP A N 1
ATOM 1632 C CA . TRP A 1 226 ? -14.885 1.396 14.281 1.00 59.41 226 TRP A CA 1
ATOM 1633 C C . TRP A 1 226 ? -14.687 2.540 13.274 1.00 59.41 226 TRP A C 1
ATOM 1635 O O . TRP A 1 226 ? -13.589 3.096 13.227 1.00 59.41 226 TRP A O 1
ATOM 1645 N N . PRO A 1 227 ? -15.665 2.862 12.410 1.00 54.88 227 PRO A N 1
ATOM 1646 C CA . PRO A 1 227 ? -15.540 4.023 11.536 1.00 54.88 227 PRO A CA 1
ATOM 1647 C C . PRO A 1 227 ? -15.391 5.293 12.380 1.00 54.88 227 PRO A C 1
ATOM 1649 O O . PRO A 1 227 ? -16.028 5.441 13.422 1.00 54.88 227 PRO A O 1
ATOM 1652 N N . SER A 1 228 ? -14.493 6.163 11.927 1.00 61.00 228 SER A N 1
ATOM 1653 C CA . SER A 1 228 ? -13.846 7.213 12.713 1.00 61.00 228 SER A CA 1
ATOM 1654 C C . SER A 1 228 ? -14.733 8.401 13.097 1.00 61.00 228 SER A C 1
ATOM 1656 O O . SER A 1 228 ? -14.267 9.220 13.864 1.00 61.00 228 SER A O 1
ATOM 1658 N N . CYS A 1 229 ? -15.987 8.480 12.651 1.00 70.62 229 CYS A N 1
ATOM 1659 C CA . CYS A 1 229 ? -16.992 9.427 13.146 1.00 70.62 229 CYS A CA 1
ATOM 1660 C C . CYS A 1 229 ? -18.386 8.948 12.702 1.00 70.62 229 CYS A C 1
ATOM 1662 O O . CYS A 1 229 ? -18.887 9.379 11.664 1.00 70.62 229 CYS A O 1
ATOM 1664 N N . ALA A 1 230 ? -19.021 8.008 13.412 1.00 76.50 230 ALA A N 1
ATOM 1665 C CA . ALA A 1 230 ? -20.393 7.661 13.027 1.00 76.50 230 ALA A CA 1
ATOM 1666 C C . ALA A 1 230 ? -21.308 8.876 13.222 1.00 76.50 230 ALA A C 1
ATOM 1668 O O . ALA A 1 230 ? -21.225 9.539 14.254 1.00 76.50 230 ALA A O 1
ATOM 1669 N N . ALA A 1 231 ? -22.189 9.114 12.255 1.00 83.94 231 ALA A N 1
ATOM 1670 C CA . ALA A 1 231 ? -23.065 10.281 12.201 1.00 83.94 231 ALA A CA 1
ATOM 1671 C C . ALA A 1 231 ? -22.367 11.650 12.043 1.00 83.94 231 ALA A C 1
ATOM 1673 O O . ALA A 1 231 ? -23.028 12.647 12.289 1.00 83.94 231 ALA A O 1
ATOM 1674 N N . ASP A 1 232 ? -21.102 11.725 11.605 1.00 84.56 232 ASP A N 1
ATOM 1675 C CA . ASP A 1 232 ? -20.532 12.958 11.016 1.00 84.56 232 ASP A CA 1
ATOM 1676 C C . ASP A 1 232 ? -21.004 13.037 9.563 1.00 84.56 232 ASP A C 1
ATOM 1678 O O . ASP A 1 232 ? -20.447 12.435 8.644 1.00 84.56 232 ASP A O 1
ATOM 1682 N N . CYS A 1 233 ? -22.149 13.670 9.393 1.00 83.75 233 CYS A N 1
ATOM 1683 C CA . CYS A 1 233 ? -22.891 13.694 8.150 1.00 83.75 233 CYS A CA 1
ATOM 1684 C C . CYS A 1 233 ? -22.267 14.651 7.126 1.00 83.75 233 CYS A C 1
ATOM 1686 O O . CYS A 1 233 ? -22.485 14.497 5.919 1.00 83.75 233 CYS A O 1
ATOM 1688 N N . ASN A 1 234 ? -21.551 15.671 7.604 1.00 82.19 234 ASN A N 1
ATOM 1689 C CA . ASN A 1 234 ? -20.968 16.721 6.777 1.00 82.19 234 ASN A CA 1
ATOM 1690 C C . ASN A 1 234 ? -19.465 16.501 6.480 1.00 82.19 234 ASN A C 1
ATOM 1692 O O . ASN A 1 234 ? -18.906 17.225 5.650 1.00 82.19 234 ASN A O 1
ATOM 1696 N N . GLU A 1 235 ? -18.866 15.467 7.080 1.00 76.88 235 GLU A N 1
ATOM 1697 C CA . GLU A 1 235 ? -17.456 15.074 6.995 1.00 76.88 235 GLU A CA 1
ATOM 1698 C C . GLU A 1 235 ? -16.486 16.160 7.492 1.00 76.88 235 GLU A C 1
ATOM 1700 O O . GLU A 1 235 ? -15.379 16.310 6.958 1.00 76.88 235 GLU A O 1
ATOM 1705 N N . ASP A 1 236 ? -16.892 16.951 8.489 1.00 72.69 236 ASP A N 1
ATOM 1706 C CA . ASP A 1 236 ? -16.054 17.992 9.092 1.00 72.69 236 ASP A CA 1
ATOM 1707 C C . ASP A 1 236 ? -15.152 17.482 10.228 1.00 72.69 236 ASP A C 1
ATOM 1709 O O . ASP A 1 236 ? -14.295 18.225 10.722 1.00 72.69 236 ASP A O 1
ATOM 1713 N N . GLY A 1 237 ? -15.265 16.197 10.575 1.00 71.44 237 GLY A N 1
ATOM 1714 C CA . GLY A 1 237 ? -14.466 15.528 11.597 1.00 71.44 237 GLY A CA 1
ATOM 1715 C C . GLY A 1 237 ? -15.011 15.703 13.014 1.00 71.44 237 GLY A C 1
ATOM 1716 O O . GLY A 1 237 ? -14.315 15.373 13.982 1.00 71.44 237 GLY A O 1
ATOM 1717 N N . SER A 1 238 ? -16.226 16.229 13.161 1.00 79.06 238 SER A N 1
ATOM 1718 C CA . SER A 1 238 ? -16.946 16.340 14.424 1.00 79.06 238 SER A CA 1
ATOM 1719 C C . SER A 1 238 ? -18.369 15.801 14.285 1.00 79.06 238 SER A C 1
ATOM 1721 O O . SER A 1 238 ? -18.880 15.666 13.185 1.00 79.06 238 SER A O 1
ATOM 1723 N N . VAL A 1 239 ? -19.001 15.437 15.406 1.00 87.38 239 VAL A N 1
ATOM 1724 C CA . VAL A 1 239 ? -20.423 15.066 15.406 1.00 87.38 239 VAL A CA 1
ATOM 1725 C C . VAL A 1 239 ? -21.185 16.080 16.234 1.00 87.38 239 VAL A C 1
ATOM 1727 O O . VAL A 1 239 ? -21.024 16.185 17.451 1.00 87.38 239 VAL A O 1
ATOM 1730 N N . THR A 1 240 ? -22.025 16.839 15.557 1.00 89.69 240 THR A N 1
ATOM 1731 C CA . THR A 1 240 ? -22.859 17.888 16.131 1.00 89.69 240 THR A CA 1
ATOM 1732 C C . THR A 1 240 ? -24.291 17.400 16.353 1.00 89.69 240 THR A C 1
ATOM 1734 O O . THR A 1 240 ? -24.717 16.338 15.894 1.00 89.69 240 THR A O 1
ATOM 1737 N N . VAL A 1 241 ? -25.080 18.167 17.112 1.00 92.50 241 VAL A N 1
ATOM 1738 C CA . VAL A 1 241 ? -26.474 17.793 17.405 1.00 92.50 241 VAL A CA 1
ATOM 1739 C C . VAL A 1 241 ? -27.327 17.771 16.135 1.00 92.50 241 VAL A C 1
ATOM 1741 O O . VAL A 1 241 ? -28.216 16.929 16.024 1.00 92.50 241 VAL A O 1
ATOM 1744 N N . ASP A 1 242 ? -27.087 18.663 15.174 1.00 92.06 242 ASP A N 1
ATOM 1745 C CA . ASP A 1 242 ? -27.814 18.677 13.903 1.00 92.06 242 ASP A CA 1
ATOM 1746 C C . ASP A 1 242 ? -27.523 17.442 13.044 1.00 92.06 242 ASP A C 1
ATOM 1748 O O . ASP A 1 242 ? -28.423 16.919 12.377 1.00 92.06 242 ASP A O 1
ATOM 1752 N N . GLU A 1 243 ? -26.322 16.890 13.145 1.00 91.19 243 GLU A N 1
ATOM 1753 C CA . GLU A 1 243 ? -25.971 15.637 12.490 1.00 91.19 243 GLU A CA 1
ATOM 1754 C C . GLU A 1 243 ? -26.604 14.426 13.181 1.00 91.19 243 GLU A C 1
ATOM 1756 O O . GLU A 1 243 ? -27.188 13.569 12.515 1.00 91.19 243 GLU A O 1
ATOM 1761 N N . LEU A 1 244 ? -26.655 14.406 14.519 1.00 92.44 244 LEU A N 1
ATOM 1762 C CA . LEU A 1 244 ? -27.426 13.396 15.258 1.00 92.44 244 LEU A CA 1
ATOM 1763 C C . LEU A 1 244 ? -28.915 13.433 14.908 1.00 92.44 244 LEU A C 1
ATOM 1765 O O . LEU A 1 244 ? -29.549 12.389 14.755 1.00 92.44 244 LEU A O 1
ATOM 1769 N N . VAL A 1 245 ? -29.489 14.628 14.758 1.00 92.44 245 VAL A N 1
ATOM 1770 C CA . VAL A 1 245 ? -30.876 14.790 14.302 1.00 92.44 245 VAL A CA 1
ATOM 1771 C C . VAL A 1 245 ? -31.039 14.241 12.884 1.00 92.44 245 VAL A C 1
ATOM 1773 O O . VAL A 1 245 ? -32.038 13.580 12.596 1.00 92.44 245 VAL A O 1
ATOM 1776 N N . THR A 1 246 ? -30.057 14.459 12.011 1.00 89.50 246 THR A N 1
ATOM 1777 C CA . THR A 1 246 ? -30.049 13.910 10.649 1.00 89.50 246 THR A CA 1
ATOM 1778 C C . THR A 1 246 ? -30.012 12.378 10.666 1.00 89.50 246 THR A C 1
ATOM 1780 O O . THR A 1 246 ? -30.837 11.745 10.002 1.00 89.50 246 THR A O 1
ATOM 1783 N N . ALA A 1 247 ? -29.160 11.775 11.499 1.00 88.44 247 ALA A N 1
ATOM 1784 C CA . ALA A 1 247 ? -29.090 10.328 11.697 1.00 88.44 247 ALA A CA 1
ATOM 1785 C C . ALA A 1 247 ? -30.404 9.740 12.253 1.00 88.44 247 ALA A C 1
ATOM 1787 O O . ALA A 1 247 ? -30.911 8.746 11.732 1.00 88.44 247 ALA A O 1
ATOM 1788 N N . VAL A 1 248 ? -31.019 10.383 13.256 1.00 91.50 248 VAL A N 1
ATOM 1789 C CA . VAL A 1 248 ? -32.323 9.972 13.818 1.00 91.50 248 VAL A CA 1
ATOM 1790 C C . VAL A 1 248 ? -33.437 10.054 12.772 1.00 91.50 248 VAL A C 1
ATOM 1792 O O . VAL A 1 248 ? -34.260 9.146 12.667 1.00 91.50 248 VAL A O 1
ATOM 1795 N N . ASN A 1 249 ? -33.478 11.120 11.973 1.00 88.69 249 ASN A N 1
ATOM 1796 C CA . ASN A 1 249 ? -34.482 11.263 10.917 1.00 88.69 249 ASN A CA 1
ATOM 1797 C C . ASN A 1 249 ? -34.335 10.181 9.837 1.00 88.69 249 ASN A C 1
ATOM 1799 O O . ASN A 1 249 ? -35.339 9.695 9.304 1.00 88.69 249 ASN A O 1
ATOM 1803 N N . ALA A 1 250 ? -33.100 9.779 9.534 1.00 84.56 250 ALA A N 1
ATOM 1804 C CA . ALA A 1 250 ? -32.817 8.703 8.596 1.00 84.56 250 ALA A CA 1
ATOM 1805 C C . ALA A 1 250 ? -33.206 7.321 9.165 1.00 84.56 250 ALA A C 1
ATOM 1807 O O . ALA A 1 250 ? -33.894 6.567 8.475 1.00 84.56 250 ALA A O 1
ATOM 1808 N N . LEU A 1 251 ? -32.916 7.048 10.446 1.00 88.75 251 LEU A N 1
ATOM 1809 C CA . LEU A 1 251 ? -33.416 5.877 11.189 1.00 88.75 251 LEU A CA 1
ATOM 1810 C C . LEU A 1 251 ? -34.949 5.764 11.113 1.00 88.75 251 LEU A C 1
ATOM 1812 O O . LEU A 1 251 ? -35.492 4.714 10.776 1.00 88.75 251 LEU A O 1
ATOM 1816 N N . LEU A 1 252 ? -35.668 6.859 11.385 1.00 86.94 252 LEU A N 1
ATOM 1817 C CA . LEU A 1 252 ? -37.139 6.881 11.387 1.00 86.94 252 LEU A CA 1
ATOM 1818 C C . LEU A 1 252 ? -37.761 6.692 9.995 1.00 86.94 252 LEU A C 1
ATOM 1820 O O . LEU A 1 252 ? -38.940 6.351 9.890 1.00 86.94 252 LEU A O 1
ATOM 1824 N N . SER A 1 253 ? -36.990 6.929 8.934 1.00 79.81 253 SER A N 1
ATOM 1825 C CA . SER A 1 253 ? -37.459 6.819 7.551 1.00 79.81 253 SER A CA 1
ATOM 1826 C C . SER A 1 253 ? -37.333 5.402 6.974 1.00 79.81 253 SER A C 1
ATOM 1828 O O . SER A 1 253 ? -37.849 5.169 5.879 1.00 79.81 253 SER A O 1
ATOM 1830 N N . ASP A 1 254 ? -36.648 4.476 7.668 1.00 66.25 254 ASP A N 1
ATOM 1831 C CA . ASP A 1 254 ? -36.337 3.100 7.220 1.00 66.25 254 ASP A CA 1
ATOM 1832 C C . ASP A 1 254 ? -35.778 3.040 5.778 1.00 66.25 254 ASP A C 1
ATOM 1834 O O . ASP A 1 254 ? -36.017 2.105 5.008 1.00 66.25 254 ASP A O 1
ATOM 1838 N N . ARG A 1 255 ? -35.076 4.112 5.385 1.00 56.09 255 ARG A N 1
ATOM 1839 C CA . ARG A 1 255 ? -34.388 4.301 4.106 1.00 56.09 255 ARG A CA 1
ATOM 1840 C C . ARG A 1 255 ? -33.204 5.235 4.329 1.00 56.09 255 ARG A C 1
ATOM 1842 O O . ARG A 1 255 ? -33.387 6.255 4.999 1.00 56.09 255 ARG A O 1
ATOM 1849 N N . PRO A 1 256 ? -32.041 4.964 3.722 1.00 52.16 256 PRO A N 1
ATOM 1850 C CA . PRO A 1 256 ? -30.919 5.872 3.823 1.00 52.16 256 PRO A CA 1
ATOM 1851 C C . PRO A 1 256 ? -31.293 7.154 3.072 1.00 52.16 256 PRO A C 1
ATOM 1853 O O . PRO A 1 256 ? -31.576 7.142 1.869 1.00 52.16 256 PRO A O 1
ATOM 1856 N N . GLN A 1 257 ? -31.414 8.256 3.809 1.00 53.66 257 GLN A N 1
ATOM 1857 C CA . GLN A 1 257 ? -31.657 9.559 3.206 1.00 53.66 257 GLN A CA 1
ATOM 1858 C C . GLN A 1 257 ? -30.348 10.104 2.620 1.00 53.66 257 GLN A C 1
ATOM 1860 O O . GLN A 1 257 ? -29.285 9.892 3.206 1.00 53.66 257 GLN A O 1
ATOM 1865 N N . PRO A 1 258 ? -30.399 10.847 1.498 1.00 54.47 258 PRO A N 1
ATOM 1866 C CA . PRO A 1 258 ? -29.262 11.642 1.062 1.00 54.47 258 PRO A CA 1
ATOM 1867 C C . PRO A 1 258 ? -28.968 12.676 2.151 1.00 54.47 258 PRO A C 1
ATOM 1869 O O . PRO A 1 258 ? -29.711 13.643 2.301 1.00 54.47 258 PRO A O 1
ATOM 1872 N N . GLY A 1 259 ? -27.921 12.441 2.938 1.00 64.62 259 GLY A N 1
ATOM 1873 C CA . GLY A 1 259 ? -27.526 13.394 3.967 1.00 64.62 259 GLY A CA 1
ATOM 1874 C C . GLY A 1 259 ? -26.683 12.863 5.115 1.00 64.62 259 GLY A C 1
ATOM 1875 O O . GLY A 1 259 ? -26.110 13.707 5.776 1.00 64.62 259 GLY A O 1
ATOM 1876 N N . CYS A 1 260 ? -26.588 11.548 5.373 1.00 73.06 260 CYS A N 1
ATOM 1877 C CA . CYS A 1 260 ? -25.716 11.040 6.447 1.00 73.06 260 CYS A CA 1
ATOM 1878 C C . CYS A 1 260 ? -25.370 9.548 6.319 1.00 73.06 260 CYS A C 1
ATOM 1880 O O . CYS A 1 260 ? -25.795 8.717 7.120 1.00 73.06 260 CYS A O 1
ATOM 1882 N N . TRP A 1 261 ? -24.608 9.186 5.290 1.00 76.81 261 TRP A N 1
ATOM 1883 C CA . TRP A 1 261 ? -24.176 7.796 5.075 1.00 76.81 261 TRP A CA 1
ATOM 1884 C C . TRP A 1 261 ? -23.251 7.295 6.188 1.00 76.81 261 TRP A C 1
ATOM 1886 O O . TRP A 1 261 ? -23.159 6.105 6.433 1.00 76.81 261 TRP A O 1
ATOM 1896 N N . GLN A 1 262 ? -22.605 8.215 6.895 1.00 79.81 262 GLN A N 1
ATOM 1897 C CA . GLN A 1 262 ? -21.705 7.959 8.009 1.00 79.81 262 GLN A CA 1
ATOM 1898 C C . GLN A 1 262 ? -22.457 7.472 9.255 1.00 79.81 262 GLN A C 1
ATOM 1900 O O . GLN A 1 262 ? -21.838 6.922 10.164 1.00 79.81 262 GLN A O 1
ATOM 1905 N N . ALA A 1 263 ? -23.777 7.677 9.328 1.00 81.88 263 ALA A N 1
ATOM 1906 C CA . ALA A 1 263 ? -24.607 7.096 10.379 1.00 81.88 263 ALA A CA 1
ATOM 1907 C C . ALA A 1 263 ? -24.921 5.609 10.139 1.00 81.88 263 ALA A C 1
ATOM 1909 O O . ALA A 1 263 ? -25.166 4.914 11.116 1.00 81.88 263 ALA A O 1
ATOM 1910 N N . ASP A 1 264 ? -24.884 5.127 8.890 1.00 79.50 264 ASP A N 1
ATOM 1911 C CA . ASP A 1 264 ? -24.961 3.697 8.555 1.00 79.50 264 ASP A CA 1
ATOM 1912 C C . ASP A 1 264 ? -23.559 3.096 8.718 1.00 79.50 264 ASP A C 1
ATOM 1914 O O . ASP A 1 264 ? -22.654 3.260 7.895 1.00 79.50 264 ASP A O 1
ATOM 1918 N N . ARG A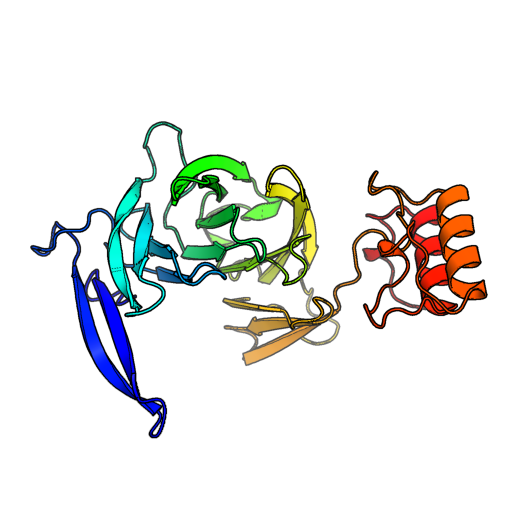 1 265 ? -23.341 2.487 9.878 1.00 76.25 265 ARG A N 1
ATOM 1919 C CA . ARG A 1 265 ? -22.020 2.114 10.374 1.00 76.25 265 ARG A CA 1
ATOM 1920 C C . ARG A 1 265 ? -21.586 0.756 9.849 1.00 76.25 265 ARG A C 1
ATOM 1922 O O . ARG A 1 265 ? -20.380 0.499 9.773 1.00 76.25 265 ARG A O 1
ATOM 1929 N N . ASP A 1 266 ? -22.531 -0.140 9.596 1.00 67.69 266 ASP A N 1
ATOM 1930 C CA . ASP A 1 266 ? -22.250 -1.479 9.087 1.00 67.69 266 ASP A CA 1
ATOM 1931 C C . ASP A 1 266 ? -22.470 -1.637 7.575 1.00 67.69 266 ASP A C 1
ATOM 1933 O O . ASP A 1 266 ? -22.049 -2.652 7.010 1.00 67.69 266 ASP A O 1
ATOM 1937 N N . GLY A 1 267 ? -22.969 -0.592 6.911 1.00 71.81 267 GLY A N 1
ATOM 1938 C CA . GLY A 1 267 ? -23.082 -0.495 5.461 1.00 71.81 267 GLY A CA 1
ATOM 1939 C C . GLY A 1 267 ? -24.220 -1.339 4.894 1.00 71.81 267 GLY A C 1
ATOM 1940 O O . GLY A 1 267 ? -24.167 -1.714 3.716 1.00 71.81 267 GLY A O 1
ATOM 1941 N N . ASP A 1 268 ? -25.217 -1.687 5.712 1.00 71.62 268 ASP A N 1
ATOM 1942 C CA . ASP A 1 268 ? -26.350 -2.518 5.308 1.00 71.62 268 ASP A CA 1
ATOM 1943 C C . ASP A 1 268 ? -27.494 -1.724 4.636 1.00 71.62 268 ASP A C 1
ATOM 1945 O O . ASP A 1 268 ? -28.503 -2.306 4.213 1.00 71.62 268 ASP A O 1
ATOM 1949 N N . ASN A 1 269 ? -27.292 -0.416 4.426 1.00 74.75 269 ASN A N 1
ATOM 1950 C CA . ASN A 1 269 ? -28.255 0.560 3.915 1.00 74.75 269 ASN A CA 1
ATOM 1951 C C . ASN A 1 269 ? -29.457 0.789 4.839 1.00 74.75 269 ASN A C 1
ATOM 1953 O O . ASN A 1 269 ? -30.517 1.235 4.378 1.00 74.75 269 ASN A O 1
ATOM 1957 N N . ARG A 1 270 ? -29.326 0.509 6.133 1.00 78.88 270 ARG A N 1
ATOM 1958 C CA . ARG A 1 270 ? -30.272 0.913 7.168 1.00 78.88 270 ARG A CA 1
ATOM 1959 C C . ARG A 1 270 ? -29.502 1.593 8.284 1.00 78.88 270 ARG A C 1
ATOM 1961 O O . ARG A 1 270 ? -28.357 1.283 8.543 1.00 78.88 270 ARG A O 1
ATOM 1968 N N . ILE A 1 271 ? -30.165 2.539 8.940 1.00 83.50 271 ILE A N 1
ATOM 1969 C CA . ILE A 1 271 ? -29.652 3.086 10.192 1.00 83.50 271 ILE A CA 1
ATOM 1970 C C . ILE A 1 271 ? -30.441 2.436 11.315 1.00 83.50 271 ILE A C 1
ATOM 1972 O O . ILE A 1 271 ? -31.673 2.414 11.256 1.00 83.50 271 ILE A O 1
ATOM 1976 N N . THR A 1 272 ? -29.759 1.918 12.329 1.00 86.25 272 THR A N 1
ATOM 1977 C CA . THR A 1 272 ? -30.352 1.313 13.524 1.00 86.25 272 THR A CA 1
ATOM 1978 C C . THR A 1 272 ? -30.142 2.185 14.765 1.00 86.25 272 THR A C 1
ATOM 1980 O O . THR A 1 272 ? -29.387 3.159 14.790 1.00 86.25 272 THR A O 1
ATOM 1983 N N . VAL A 1 273 ? -30.854 1.856 15.848 1.00 89.62 273 VAL A N 1
ATOM 1984 C CA . VAL A 1 273 ? -30.733 2.591 17.119 1.00 89.62 273 VAL A CA 1
ATOM 1985 C C . VAL A 1 273 ? -29.312 2.504 17.677 1.00 89.62 273 VAL A C 1
ATOM 1987 O O . VAL A 1 273 ? -28.817 3.495 18.211 1.00 89.62 273 VAL A O 1
ATOM 1990 N N . ASP A 1 274 ? -28.646 1.352 17.566 1.00 84.12 274 ASP A N 1
ATOM 1991 C CA . ASP A 1 274 ? -27.286 1.193 18.084 1.00 84.12 274 ASP A CA 1
ATOM 1992 C C . ASP A 1 274 ? -26.262 2.056 17.333 1.00 84.12 274 ASP A C 1
ATOM 1994 O O . ASP A 1 274 ? -25.291 2.511 17.938 1.00 84.12 274 ASP A O 1
ATOM 1998 N N . GLU A 1 275 ? -26.515 2.378 16.067 1.00 85.19 275 GLU A N 1
ATOM 1999 C CA . GLU A 1 275 ? -25.667 3.269 15.278 1.00 85.19 275 GLU A CA 1
ATOM 2000 C C . GLU A 1 275 ? -25.865 4.739 15.640 1.00 85.19 275 GLU A C 1
ATOM 2002 O O . GLU A 1 275 ? -24.889 5.464 15.838 1.00 85.19 275 GLU A O 1
ATOM 2007 N N . VAL A 1 276 ? -27.112 5.171 15.851 1.00 89.50 276 VAL A N 1
ATOM 2008 C CA . VAL A 1 276 ? -27.400 6.518 16.370 1.00 89.50 276 VAL A CA 1
ATOM 2009 C C . VAL A 1 276 ? -26.795 6.705 17.764 1.00 89.50 276 VAL A C 1
ATOM 2011 O O . VAL A 1 276 ? -26.194 7.740 18.045 1.00 89.50 276 VAL A O 1
ATOM 2014 N N . VAL A 1 277 ? -26.903 5.701 18.641 1.00 88.94 277 VAL A N 1
ATOM 2015 C CA . VAL A 1 277 ? -26.271 5.727 19.973 1.00 88.94 277 VAL A CA 1
ATOM 2016 C C . VAL A 1 277 ? -24.749 5.841 19.859 1.00 88.94 277 VAL A C 1
ATOM 2018 O O . VAL A 1 277 ? -24.122 6.531 20.666 1.00 88.94 277 VAL A O 1
ATOM 2021 N N . PHE A 1 278 ? -24.146 5.211 18.850 1.00 81.56 278 PHE A N 1
ATOM 2022 C CA . PHE A 1 278 ? -22.720 5.354 18.580 1.00 81.56 278 PHE A CA 1
ATOM 2023 C C . PHE A 1 278 ? -22.367 6.779 18.131 1.00 81.56 278 PHE A C 1
ATOM 2025 O O . PHE A 1 278 ? -21.408 7.347 18.649 1.00 81.56 278 PHE A O 1
ATOM 2032 N N . GLY A 1 279 ? -23.177 7.396 17.266 1.00 85.88 279 GLY A N 1
ATOM 2033 C CA . GLY A 1 279 ? -23.027 8.809 16.909 1.00 85.88 279 GLY A CA 1
ATOM 2034 C C . GLY A 1 279 ? -23.110 9.738 18.123 1.00 85.88 279 GLY A C 1
ATOM 2035 O O . GLY A 1 279 ? -22.287 10.636 18.275 1.00 85.88 279 GLY A O 1
ATOM 2036 N N . VAL A 1 280 ? -24.033 9.485 19.062 1.00 89.19 280 VAL A N 1
ATOM 2037 C CA . VAL A 1 280 ? -24.129 10.265 20.314 1.00 89.19 280 VAL A CA 1
ATOM 2038 C C . VAL A 1 280 ? -22.827 10.192 21.117 1.00 89.19 280 VAL A C 1
ATOM 2040 O O . VAL A 1 280 ? -22.408 11.193 21.694 1.00 89.19 280 VAL A O 1
ATOM 2043 N N . ARG A 1 281 ? -22.151 9.035 21.137 1.00 81.75 281 ARG A N 1
ATOM 2044 C CA . ARG A 1 281 ? -20.830 8.917 21.775 1.00 81.75 281 ARG A CA 1
ATOM 2045 C C . ARG A 1 281 ? -19.778 9.761 21.059 1.00 81.75 281 ARG A C 1
ATOM 2047 O O . ARG A 1 281 ? -19.015 10.436 21.739 1.00 81.75 281 ARG A O 1
ATOM 2054 N N . MET A 1 282 ? -19.768 9.772 19.725 1.00 81.19 282 MET A N 1
ATOM 2055 C CA . MET A 1 282 ? -18.857 10.632 18.955 1.00 81.19 282 MET A CA 1
ATOM 2056 C C . MET A 1 282 ? -19.109 12.121 19.232 1.00 81.19 282 MET A C 1
ATOM 2058 O O . MET A 1 282 ? -18.161 12.891 19.318 1.00 81.19 282 MET A O 1
ATOM 2062 N N . ALA A 1 283 ? -20.364 12.528 19.442 1.00 86.19 283 ALA A N 1
ATOM 2063 C CA . ALA A 1 283 ? -20.705 13.909 19.786 1.00 86.19 283 ALA A CA 1
ATOM 2064 C C . ALA A 1 283 ? -20.274 14.305 21.208 1.00 86.19 283 ALA A C 1
ATOM 2066 O O . ALA A 1 283 ? -19.936 15.458 21.465 1.00 86.19 283 ALA A O 1
ATOM 2067 N N . LEU A 1 284 ? -20.306 13.355 22.148 1.00 80.56 284 LEU A N 1
ATOM 2068 C CA . LEU A 1 284 ? -19.962 13.591 23.554 1.00 80.56 284 LEU A CA 1
ATOM 2069 C C . LEU A 1 284 ? -18.458 13.589 23.809 1.00 80.56 284 LEU A C 1
ATOM 2071 O O . LEU A 1 284 ? -17.975 14.385 24.610 1.00 80.56 284 LEU A O 1
ATOM 2075 N N . PHE A 1 285 ? -17.745 12.679 23.154 1.00 71.56 285 PHE A N 1
ATOM 2076 C CA . PHE A 1 285 ? -16.335 12.411 23.425 1.00 71.56 285 PHE A CA 1
ATOM 2077 C C . PHE A 1 285 ? -15.442 12.763 22.241 1.00 71.56 285 PHE A C 1
ATOM 2079 O O . PHE A 1 285 ? -14.247 12.551 22.296 1.00 71.56 285 PHE A O 1
ATOM 2086 N N . GLY A 1 286 ? -15.991 13.282 21.147 1.00 67.31 286 GLY A N 1
ATOM 2087 C CA . GLY A 1 286 ? -15.233 13.494 19.925 1.00 67.31 286 GLY A CA 1
ATOM 2088 C C . GLY A 1 286 ? -14.912 12.186 19.196 1.00 67.31 286 GLY A C 1
ATOM 2089 O O . GLY A 1 286 ? -14.743 11.108 19.770 1.00 67.31 286 GLY A O 1
ATOM 2090 N N . CYS A 1 287 ? -14.781 12.306 17.883 1.00 69.69 287 CYS A N 1
ATOM 2091 C CA . CYS A 1 287 ? -14.479 11.215 16.963 1.00 69.69 287 CYS A CA 1
ATOM 2092 C C . CYS A 1 287 ? -13.161 10.469 17.232 1.00 69.69 287 CYS A C 1
ATOM 2094 O O . CYS A 1 287 ? -12.997 9.310 16.858 1.00 69.69 287 CYS A O 1
ATOM 2096 N N . VAL A 1 288 ? -12.206 11.145 17.875 1.00 55.91 288 VAL A N 1
ATOM 2097 C CA . VAL A 1 288 ? -10.851 10.632 18.127 1.00 55.91 288 VAL A CA 1
ATOM 2098 C C . VAL A 1 288 ? -10.717 10.032 19.535 1.00 55.91 288 VAL A C 1
ATOM 2100 O O . VAL A 1 288 ? -9.905 9.137 19.743 1.00 55.91 288 VAL A O 1
ATOM 2103 N N . GLU A 1 289 ? -11.522 10.481 20.501 1.00 45.12 289 GLU A N 1
ATOM 2104 C CA . GLU A 1 289 ? -11.409 10.100 21.920 1.00 45.12 289 GLU A CA 1
ATOM 2105 C C . GLU A 1 289 ? -12.322 8.907 22.272 1.00 45.12 289 GLU A C 1
ATOM 2107 O O . GLU A 1 289 ? -11.934 8.043 23.057 1.00 45.12 289 GLU A O 1
ATOM 2112 N N . ALA A 1 290 ? -13.477 8.763 21.609 1.00 45.88 290 ALA A N 1
ATOM 2113 C CA . ALA A 1 290 ? -14.418 7.660 21.845 1.00 45.88 290 ALA A CA 1
ATOM 2114 C C . ALA A 1 290 ? -13.920 6.265 21.401 1.00 45.88 290 ALA A C 1
ATOM 2116 O O . ALA A 1 290 ? -14.509 5.252 21.781 1.00 45.88 290 ALA A O 1
ATOM 2117 N N . ALA A 1 291 ? -12.856 6.193 20.592 1.00 43.62 291 ALA A N 1
ATOM 2118 C CA . ALA A 1 291 ? -12.228 4.936 20.175 1.00 43.62 291 ALA A CA 1
ATOM 2119 C C . ALA A 1 291 ? -11.361 4.289 21.278 1.00 43.62 291 ALA A C 1
ATOM 2121 O O . ALA A 1 291 ? -10.997 3.122 21.142 1.00 43.62 291 ALA A O 1
ATOM 2122 N N . ASN A 1 292 ? -11.064 5.024 22.360 1.00 38.22 292 ASN A N 1
ATOM 2123 C CA . ASN A 1 292 ? -10.153 4.610 23.433 1.00 38.22 292 ASN A CA 1
ATOM 2124 C C . ASN A 1 292 ? -10.855 4.174 24.732 1.00 38.22 292 ASN A C 1
ATOM 2126 O O . ASN A 1 292 ? -10.170 3.863 25.705 1.00 38.22 292 ASN A O 1
ATOM 2130 N N . GLU A 1 293 ? -12.193 4.131 24.784 1.00 40.62 293 GLU A N 1
ATOM 2131 C CA . GLU A 1 293 ? -12.900 3.602 25.958 1.00 40.62 293 GLU A CA 1
ATOM 2132 C C . GLU A 1 293 ? -13.311 2.131 25.773 1.00 40.62 293 GLU A C 1
ATOM 2134 O O . GLU A 1 293 ? -13.841 1.760 24.719 1.00 40.62 293 GLU A O 1
ATOM 2139 N N . PRO A 1 294 ? -13.119 1.274 26.795 1.00 35.19 294 PRO A N 1
ATOM 2140 C CA . PRO A 1 294 ? -13.595 -0.099 26.749 1.00 35.19 294 PRO A CA 1
ATOM 2141 C C . PRO A 1 294 ? -15.124 -0.119 26.645 1.00 35.19 294 PRO A C 1
ATOM 2143 O O . PRO A 1 294 ? -15.837 0.646 27.296 1.00 35.19 294 PRO A O 1
ATOM 2146 N N . SER A 1 295 ? -15.643 -1.014 25.807 1.00 42.53 295 SER A N 1
ATOM 2147 C CA . SER A 1 295 ? -17.080 -1.227 25.656 1.00 42.53 295 SER A CA 1
ATOM 2148 C C . SER A 1 295 ? -17.708 -1.660 26.986 1.00 42.53 295 SER A C 1
ATOM 2150 O O . SER A 1 295 ? -17.385 -2.741 27.476 1.00 42.53 295 SER A O 1
ATOM 2152 N N . LEU A 1 296 ? -18.607 -0.830 27.533 1.00 34.50 296 LEU A N 1
ATOM 2153 C CA . LEU A 1 296 ? -19.596 -1.228 28.547 1.00 34.50 296 LEU A CA 1
ATOM 2154 C C . LEU A 1 296 ? -20.546 -2.308 28.018 1.00 34.50 296 LEU A C 1
ATOM 2156 O O . LEU A 1 296 ? -20.970 -2.175 26.843 1.00 34.50 296 LEU A O 1
#

Radius of gyration: 20.86 Å; Cα contacts (8 Å, |Δi|>4): 775; chains: 1; bounding box: 60×44×52 Å

Mean predicted aligned error: 10.51 Å
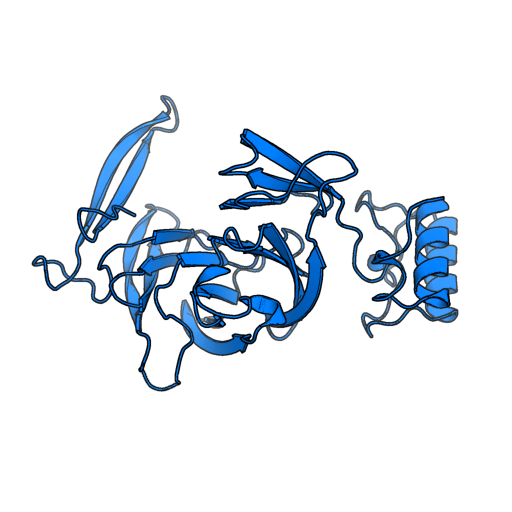
Solvent-accessible surface area (backbone atoms only — not comparable to full-atom values): 15457 Å² total; per-residue (Å²): 91,35,46,92,68,19,24,44,67,42,65,45,66,40,88,89,79,64,50,74,42,83,74,48,78,47,33,16,42,92,78,76,35,89,36,67,47,27,37,33,21,57,24,68,36,62,35,72,81,42,42,36,36,40,32,17,2,31,68,44,12,11,44,28,35,26,41,26,41,68,88,81,62,52,73,43,87,57,61,64,46,48,44,81,43,88,71,76,52,31,21,47,49,9,39,20,45,28,50,33,63,86,49,41,33,37,40,35,35,19,64,61,13,34,25,35,31,34,48,42,98,85,70,46,79,39,86,71,54,72,52,60,52,50,87,76,32,34,78,57,81,66,16,35,55,41,27,49,34,51,31,59,82,41,52,30,33,43,35,25,19,27,52,64,19,24,43,34,41,28,39,26,40,86,86,79,58,53,72,42,88,72,51,70,49,63,49,74,92,83,76,84,74,54,36,30,25,17,46,41,67,48,62,42,81,87,44,41,44,37,40,32,38,21,73,70,48,79,45,68,48,81,43,79,50,72,76,67,41,33,15,23,38,83,69,80,75,52,30,51,72,71,29,48,50,49,30,49,54,26,35,77,60,79,39,70,52,97,68,32,70,37,19,30,75,85,70,80,66,50,44,52,72,71,33,49,56,48,16,53,44,16,45,74,48,35,33,78,52,52,78,75,59,83,85,128

Secondary structure (DSSP, 8-state):
-BGGGTEEEEEEEPTTT--EEEEEEEEBGGGT-SBSS-SSEEEEEE-TTS-EEEEEETTTTEEEEEEE-TTT--EEEEEEEETTSSS----TT--EEEE-TTSSEEEEEETTEEEEEEE-TTS-EEEEEEE-SHHHH-SSGGG-EEEEEE-TTSSEEEEEETTTTEEEEEEE-TTT--EEEEEEEE--TTSS---TTEEEEEE-TTSSEEEEEETTTTEEEEEEPPPTTTT-SS-SSS--HHHHHHHHHHHHTTS--TT-GGG-SSSSS---HHHHHHHHHHHHHHHHHGGGSPP-